Protein AF-A0A5J4V924-F1 (afdb_monomer)

pLDDT: mean 79.13, std 13.2, range [39.69, 95.94]

Solvent-accessible surface area (backbone atoms only — not comparable to full-atom values): 14585 Å² total; per-residue (Å²): 134,63,67,56,61,48,56,60,51,31,75,70,52,92,44,67,70,58,19,28,53,40,31,52,54,47,38,54,49,50,66,77,40,53,91,73,61,58,55,86,39,74,67,23,44,51,39,47,31,52,49,34,65,68,39,78,78,71,94,43,72,36,32,42,42,47,42,46,43,50,28,52,53,45,47,50,19,44,73,73,26,58,100,85,53,50,37,68,47,51,67,52,32,61,76,34,40,32,55,61,46,51,56,50,49,50,56,47,53,61,60,51,45,83,73,51,87,86,73,91,60,92,43,59,59,62,45,48,50,55,36,42,59,61,54,63,71,42,82,49,64,72,56,37,46,47,38,53,65,78,48,46,40,56,54,57,38,28,66,50,42,55,63,92,84,59,75,75,73,77,50,51,68,53,26,54,50,36,52,52,49,50,50,52,49,49,50,55,44,71,65,36,73,90,34,67,81,40,72,63,49,54,53,52,52,50,45,36,59,74,59,45,33,61,59,33,50,50,54,50,51,52,52,51,51,51,52,51,49,55,60,53,75,70,38,70,70,63,57,80,71,36,76,71,59,59,52,52,54,57,60,56,61,73,66,66,75,81,133

Foldseek 3Di:
DQLLVLLVVLPVDPDLVVSLVSLVVSLVVCVVCVPVDDLVDPSVLSNLLSLLVPQQDDQGSSNLSSLLSLLSQLVSQVVPDDPPAARVCPVSCVVSVSLVSLLVVLLVVVVVVVVDDDDLDCGSNLSSLSNVLSVCQRPDVVSVCCCVPVNVVLLVLLVQLPPPDDDPPSRVPSNVSSLVSVVVLCCRQPVDPVNVPPPSSVSNVVSCVVSVSVVSNVVVVVVVVVVCVVVQVVDPVVVVPDVVVVVVVVVVVVPPDDD

Organism: NCBI:tx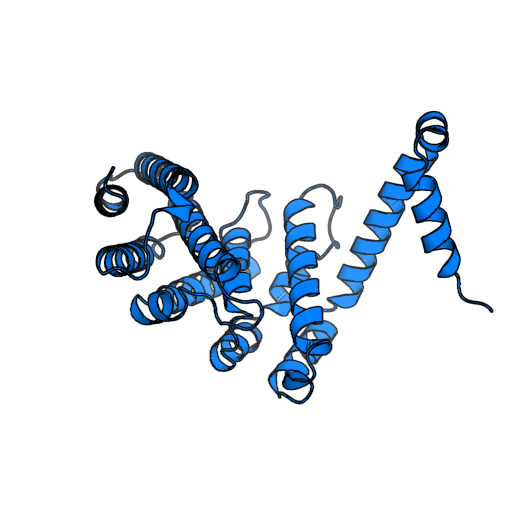id222440

Sequence (259 aa):
MNILSLLQSISSPHSENEQLRRAKQLHNQILLDSDKINFESSNGYQFCSGLAIQIGGGTTQTQIELLNIVGIIAKQGADTSNKDAKNKFHETFIRTRMRQRIGVIIRREMKEEENQAKDGTDSIRSVSFQCLNHFAFDNDEQIQLKLFQDGRYIQSLTNQIATCGGSCEQNRRNINSAMKYFDNIFYTLFKKLQFANSPIVKEIKEQIIEEGALDEIEANLFNIETVYNNWYYSDPELYNSNPELAKLDMMNGYHQRPD

Mean predicted aligned error: 10.45 Å

Nearest PDB structures (foldseek):
  3woz-assembly4_D  TM=2.891E-01  e=2.251E-01  Mus musculus
  7zjs-assembly2_C  TM=4.503E-01  e=4.377E+00  Homo sapiens
  8k4d-assembly1_A  TM=4.657E-01  e=7.178E+00  Homo sapiens
  7w1m-assembly1_D  TM=3.701E-01  e=3.657E+00  Homo sapiens
  7zjs-assembly1_A  TM=3.082E-01  e=4.185E+00  Homo sapiens

Secondary structure (DSSP, 8-state):
--HHHHHHHHTS-SSHHHHHHHHHHHHHHHHHTTTT--TTSHHHHHHHHHHHHHHTT-S-HHHHHHHHHHHHHHHHHHHTS-TTS--TTHHHHHHTTHHHHHHHHHHHHHHHHTT-----S--HHHHHHHHHHHHHTSS-HHHHHIIIIIT-HHHHHHHHH--TTS-GGGGHHHHHHHHHHHHHHHIIIIISGGGTT-HHHHHHHHHHHHTTHHHHHHHHHHHHHHHHHHHHHH-HHHHTT-HHHHHHHHHHHTTS---

Structure (mmCIF, N/CA/C/O backbone):
data_AF-A0A5J4V924-F1
#
_entry.id   AF-A0A5J4V924-F1
#
loop_
_atom_site.group_PDB
_atom_site.id
_atom_site.type_symbol
_atom_site.label_atom_id
_atom_site.label_alt_id
_atom_site.label_comp_id
_atom_site.label_asym_id
_atom_site.label_entity_id
_atom_site.label_seq_id
_atom_site.pdbx_PDB_ins_code
_atom_site.Cartn_x
_atom_site.Cartn_y
_atom_site.Cartn_z
_atom_site.occupancy
_atom_site.B_iso_or_equiv
_atom_site.auth_seq_id
_atom_site.auth_comp_id
_atom_site.auth_asym_id
_atom_site.auth_atom_id
_atom_site.pdbx_PDB_model_num
ATOM 1 N N . MET A 1 1 ? 1.304 -11.783 -24.500 1.00 65.50 1 MET A N 1
ATOM 2 C CA . MET A 1 1 ? 2.665 -11.288 -24.188 1.00 65.50 1 MET A CA 1
ATOM 3 C C . MET A 1 1 ? 3.105 -11.918 -22.868 1.00 65.50 1 MET A C 1
ATOM 5 O O . MET A 1 1 ? 2.252 -12.094 -22.011 1.00 65.50 1 MET A O 1
ATOM 9 N N . ASN A 1 2 ? 4.366 -12.335 -22.704 1.00 90.31 2 ASN A N 1
ATOM 10 C CA . ASN A 1 2 ? 4.815 -13.005 -21.474 1.00 90.31 2 ASN A CA 1
ATOM 11 C C . ASN A 1 2 ? 5.263 -11.965 -20.424 1.00 90.31 2 ASN A C 1
ATOM 13 O O . ASN A 1 2 ? 6.320 -11.353 -20.577 1.00 90.31 2 ASN A O 1
ATOM 17 N N . ILE A 1 3 ? 4.480 -11.783 -19.355 1.00 93.75 3 ILE A N 1
ATOM 18 C CA . ILE A 1 3 ? 4.741 -10.788 -18.295 1.00 93.75 3 ILE A CA 1
ATOM 19 C C . ILE A 1 3 ? 6.095 -10.985 -17.599 1.00 93.75 3 ILE A C 1
ATOM 21 O O . ILE A 1 3 ? 6.729 -10.010 -17.205 1.00 93.75 3 ILE A O 1
ATOM 25 N N . LEU A 1 4 ? 6.584 -12.228 -17.508 1.00 93.69 4 LEU A N 1
ATOM 26 C CA . LEU A 1 4 ? 7.876 -12.534 -16.899 1.00 93.69 4 LEU A CA 1
ATOM 27 C C . LEU A 1 4 ? 9.027 -12.022 -17.767 1.00 93.69 4 LEU A C 1
ATOM 29 O O . LEU A 1 4 ? 9.961 -11.418 -17.249 1.00 93.69 4 LEU A O 1
ATOM 33 N N . SER A 1 5 ? 8.932 -12.200 -19.089 1.00 94.38 5 SER A N 1
ATOM 34 C CA . SER A 1 5 ? 9.931 -11.651 -20.017 1.00 94.38 5 SER A CA 1
ATOM 35 C C . SER A 1 5 ? 9.962 -10.123 -19.988 1.00 94.38 5 SER A C 1
ATOM 37 O O . SER A 1 5 ? 11.037 -9.530 -20.032 1.00 94.38 5 SER A O 1
AT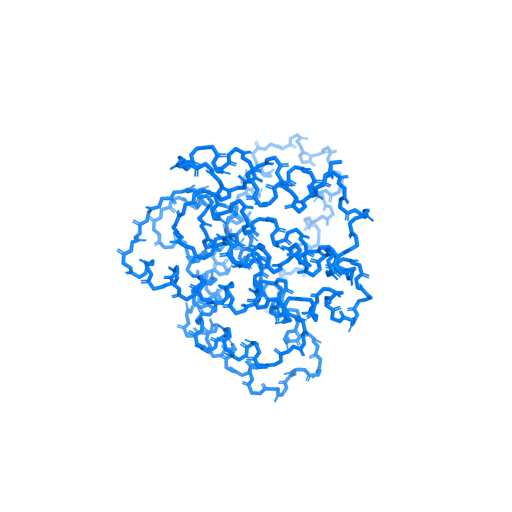OM 39 N N . LEU A 1 6 ? 8.798 -9.481 -19.846 1.00 94.38 6 LEU A N 1
ATOM 40 C CA . LEU A 1 6 ? 8.708 -8.027 -19.767 1.00 94.38 6 LEU A CA 1
ATOM 41 C C . LEU A 1 6 ? 9.330 -7.509 -18.467 1.00 94.38 6 LEU A C 1
ATOM 43 O O . LEU A 1 6 ? 10.145 -6.593 -18.519 1.00 94.38 6 LEU A O 1
ATOM 47 N N . LEU A 1 7 ? 9.040 -8.153 -17.333 1.00 94.75 7 LEU A N 1
ATOM 48 C CA . LEU A 1 7 ? 9.685 -7.867 -16.053 1.00 94.75 7 LEU A CA 1
ATOM 49 C C . LEU A 1 7 ? 11.207 -8.031 -16.142 1.00 94.75 7 LEU A C 1
ATOM 51 O O . LEU A 1 7 ? 11.942 -7.109 -15.816 1.00 94.75 7 LEU A O 1
ATOM 55 N N . GLN A 1 8 ? 11.708 -9.163 -16.641 1.00 94.06 8 GLN A N 1
ATOM 56 C CA . GLN A 1 8 ? 13.152 -9.390 -16.811 1.00 94.06 8 GLN A CA 1
ATOM 57 C C . GLN A 1 8 ? 13.809 -8.326 -17.698 1.00 94.06 8 GLN A C 1
ATOM 59 O O . GLN A 1 8 ? 14.947 -7.925 -17.459 1.00 94.06 8 GLN A O 1
ATOM 64 N N . SER A 1 9 ? 13.073 -7.823 -18.690 1.00 94.31 9 SER A N 1
ATOM 65 C CA . SER A 1 9 ? 13.551 -6.766 -19.569 1.00 94.31 9 SER A CA 1
ATOM 66 C C . SER A 1 9 ? 13.693 -5.409 -18.874 1.00 94.31 9 SER A C 1
ATOM 68 O O . SER A 1 9 ? 14.359 -4.550 -19.429 1.00 94.31 9 SER A O 1
ATOM 70 N N . ILE A 1 10 ? 13.121 -5.168 -17.691 1.00 93.06 10 ILE A N 1
ATOM 71 C CA . ILE A 1 10 ? 13.263 -3.876 -16.995 1.00 93.06 10 ILE A CA 1
ATOM 72 C C . ILE A 1 10 ? 14.694 -3.680 -16.489 1.00 93.06 10 ILE A C 1
ATOM 74 O O . ILE A 1 10 ? 15.183 -2.561 -16.496 1.00 93.06 10 ILE A O 1
ATOM 78 N N . SER A 1 11 ? 15.406 -4.747 -16.122 1.00 87.12 11 SER A N 1
ATOM 79 C CA . SER A 1 11 ? 16.787 -4.645 -15.622 1.00 87.12 11 SER A CA 1
ATOM 80 C C . SER A 1 11 ? 17.856 -4.627 -16.723 1.00 87.12 11 SER A C 1
ATOM 82 O O . SER A 1 11 ? 19.029 -4.436 -16.423 1.00 87.12 11 SER 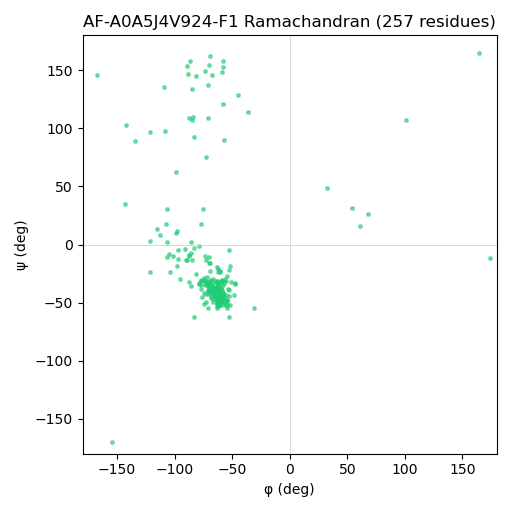A O 1
ATOM 84 N N . SER A 1 12 ? 17.487 -4.852 -17.990 1.00 84.38 12 SER A N 1
ATOM 85 C CA . SER A 1 12 ? 18.448 -4.896 -19.104 1.00 84.38 12 SER A CA 1
ATOM 86 C C . SER A 1 12 ? 18.929 -3.523 -19.626 1.00 84.38 12 SER A C 1
ATOM 88 O O . SER A 1 12 ? 20.060 -3.439 -20.106 1.00 84.38 12 SER A O 1
ATOM 90 N N . PRO A 1 13 ? 18.113 -2.448 -19.639 1.00 80.69 13 PRO A N 1
ATOM 91 C CA . PRO A 1 13 ? 18.533 -1.126 -20.078 1.00 80.69 13 PRO A CA 1
ATOM 92 C C . PRO A 1 13 ? 19.430 -0.455 -19.052 1.00 80.69 13 PRO A C 1
ATOM 94 O O . PRO A 1 13 ? 19.254 -0.617 -17.848 1.00 80.69 13 PRO A O 1
ATOM 97 N N . HIS A 1 14 ? 20.336 0.381 -19.550 1.00 76.56 14 HIS A N 1
ATOM 98 C CA . HIS A 1 14 ? 21.268 1.127 -18.709 1.00 76.56 14 HIS A CA 1
ATOM 99 C C . HIS A 1 14 ? 20.705 2.487 -18.262 1.00 76.56 14 HIS A C 1
ATOM 101 O O . HIS A 1 14 ? 21.272 3.106 -17.369 1.00 76.56 14 HIS A O 1
ATOM 107 N N . SER A 1 15 ? 19.608 2.967 -18.866 1.00 91.56 15 SER A N 1
ATOM 108 C CA . SER A 1 15 ? 19.010 4.267 -18.543 1.00 91.56 15 SER A CA 1
ATOM 109 C C . SER A 1 15 ? 17.675 4.133 -17.813 1.00 91.56 15 SER A C 1
ATOM 111 O O . SER A 1 15 ? 16.795 3.386 -18.242 1.00 91.56 15 SER A O 1
ATOM 113 N N . GLU A 1 16 ? 17.496 4.934 -16.761 1.00 91.94 16 GLU A N 1
ATOM 114 C CA . GLU A 1 16 ? 16.262 5.014 -15.965 1.00 91.94 16 GLU A CA 1
ATOM 115 C C . GLU A 1 16 ? 15.018 5.259 -16.835 1.00 91.94 16 GLU A C 1
ATOM 117 O O . GLU A 1 16 ? 13.988 4.634 -16.627 1.00 91.94 16 GLU A O 1
ATOM 122 N N . ASN A 1 17 ? 15.112 6.102 -17.869 1.00 91.94 17 ASN A N 1
ATOM 123 C CA . ASN A 1 17 ? 13.979 6.387 -18.759 1.00 91.94 17 ASN A CA 1
ATOM 124 C C . ASN A 1 17 ? 13.477 5.144 -19.506 1.00 91.94 17 ASN A C 1
ATOM 126 O O . ASN A 1 17 ? 12.271 4.968 -19.682 1.00 91.94 17 ASN A O 1
ATOM 130 N N . GLU A 1 18 ? 14.386 4.277 -19.956 1.00 93.19 18 GLU A N 1
ATOM 131 C CA . GLU A 1 18 ? 14.013 3.050 -20.659 1.00 93.19 18 GLU A CA 1
ATOM 132 C C . GLU A 1 18 ? 13.511 1.981 -19.677 1.00 93.19 18 GLU A C 1
ATOM 134 O O . GLU A 1 18 ? 12.564 1.260 -19.998 1.00 93.19 18 GLU A O 1
ATOM 139 N N . GLN A 1 19 ? 14.077 1.918 -18.465 1.00 93.00 19 GLN A N 1
ATOM 140 C CA . GLN A 1 19 ? 13.555 1.074 -17.382 1.00 93.00 19 GLN A CA 1
ATOM 141 C C . GLN A 1 19 ? 12.124 1.490 -17.007 1.00 93.00 19 GLN A C 1
ATOM 143 O O . GLN A 1 19 ? 11.220 0.653 -17.013 1.00 93.00 19 GLN A O 1
ATOM 148 N N . LEU A 1 20 ? 11.887 2.792 -16.820 1.00 93.50 20 LEU A N 1
ATOM 149 C CA . LEU A 1 20 ? 10.578 3.369 -16.521 1.00 93.50 20 LEU A CA 1
ATOM 150 C C . LEU A 1 20 ? 9.573 3.097 -17.639 1.00 93.50 20 LEU A C 1
ATOM 152 O O . LEU A 1 20 ? 8.434 2.713 -17.376 1.00 93.50 20 LEU A O 1
ATOM 156 N N . ARG A 1 21 ? 9.980 3.262 -18.904 1.00 94.75 21 ARG A N 1
ATOM 157 C CA . ARG A 1 21 ? 9.122 2.959 -20.058 1.00 94.75 21 ARG A CA 1
ATOM 158 C C . ARG A 1 21 ? 8.666 1.499 -20.035 1.00 94.75 21 ARG A C 1
ATOM 160 O O . ARG A 1 21 ? 7.488 1.231 -20.261 1.00 94.75 21 ARG A O 1
ATOM 167 N N . ARG A 1 22 ? 9.571 0.560 -19.739 1.00 94.81 22 ARG A N 1
ATOM 168 C CA . ARG A 1 22 ? 9.254 -0.875 -19.640 1.00 94.81 22 ARG A CA 1
ATOM 169 C C . ARG A 1 22 ? 8.403 -1.201 -18.414 1.00 94.81 22 ARG A C 1
ATOM 171 O O . ARG A 1 22 ? 7.481 -2.003 -18.531 1.00 94.81 22 ARG A O 1
ATOM 178 N N . ALA A 1 23 ? 8.644 -0.544 -17.280 1.00 94.94 23 ALA A N 1
ATOM 179 C CA . ALA A 1 23 ? 7.808 -0.672 -16.089 1.00 94.94 23 ALA A CA 1
ATOM 180 C C . ALA A 1 23 ? 6.368 -0.208 -16.359 1.00 94.94 23 ALA A C 1
ATOM 182 O O . ALA A 1 23 ? 5.434 -0.941 -16.052 1.00 94.94 23 ALA A O 1
ATOM 183 N N . LYS A 1 24 ? 6.179 0.922 -17.054 1.00 94.88 24 LYS A N 1
ATOM 184 C CA . LYS A 1 24 ? 4.854 1.403 -17.489 1.00 94.88 24 LYS A CA 1
ATOM 185 C C . LYS A 1 24 ? 4.164 0.441 -18.452 1.00 94.88 24 LYS A C 1
ATOM 187 O O . LYS A 1 24 ? 2.962 0.206 -18.358 1.00 94.88 24 LYS A O 1
ATOM 192 N N . GLN A 1 25 ? 4.919 -0.147 -19.383 1.00 95.69 25 GLN A N 1
ATOM 193 C CA . GLN A 1 25 ? 4.387 -1.196 -20.259 1.00 95.69 25 GLN A CA 1
ATOM 194 C C . GLN A 1 25 ? 3.919 -2.411 -19.454 1.00 95.69 25 GLN A C 1
ATOM 196 O O . GLN A 1 25 ? 2.844 -2.942 -19.727 1.00 95.69 25 GLN A O 1
ATOM 201 N N . LEU A 1 26 ? 4.697 -2.824 -18.450 1.00 95.94 26 LEU A N 1
ATOM 202 C CA . LEU A 1 26 ? 4.324 -3.922 -17.568 1.00 95.94 26 LEU A CA 1
ATOM 203 C C . LEU A 1 26 ? 3.073 -3.585 -16.757 1.00 95.94 26 LEU A C 1
ATOM 205 O O . LEU A 1 26 ? 2.146 -4.386 -16.737 1.00 95.94 26 LEU A O 1
ATOM 209 N N . HIS A 1 27 ? 3.013 -2.396 -16.162 1.00 94.88 27 HIS A N 1
ATOM 210 C CA . HIS A 1 27 ? 1.861 -1.914 -15.408 1.00 94.88 27 HIS A CA 1
ATOM 211 C C . HIS A 1 27 ? 0.583 -1.960 -16.250 1.00 94.88 27 HIS A C 1
ATOM 213 O O . HIS A 1 27 ? -0.387 -2.610 -15.858 1.00 94.88 27 HIS A O 1
ATOM 219 N N . ASN A 1 28 ? 0.603 -1.380 -17.451 1.00 94.25 28 ASN A N 1
ATOM 220 C CA . ASN A 1 28 ? -0.549 -1.413 -18.351 1.00 94.25 28 ASN A CA 1
ATOM 221 C C . ASN A 1 28 ? -0.967 -2.847 -18.711 1.00 94.25 28 ASN A C 1
ATOM 223 O O . ASN A 1 28 ? -2.159 -3.142 -18.762 1.00 94.25 28 ASN A O 1
ATOM 227 N N . GLN A 1 29 ? -0.011 -3.757 -18.922 1.00 94.69 29 GLN A N 1
ATOM 228 C CA . GLN A 1 29 ? -0.330 -5.156 -19.209 1.00 94.69 29 GLN A CA 1
ATOM 229 C C . GLN A 1 29 ? -1.008 -5.848 -18.018 1.00 94.69 29 GLN A C 1
ATOM 231 O O . GLN A 1 29 ? -1.983 -6.570 -18.215 1.00 94.69 29 GLN A O 1
ATOM 236 N N . ILE A 1 30 ? -0.514 -5.625 -16.795 1.00 93.81 30 ILE A N 1
ATOM 237 C CA . ILE A 1 30 ? -1.113 -6.178 -15.570 1.00 93.81 30 ILE A CA 1
ATOM 238 C C . ILE A 1 30 ? -2.527 -5.627 -15.357 1.00 93.81 30 ILE A C 1
ATOM 240 O O . ILE A 1 30 ? -3.413 -6.386 -14.979 1.00 93.81 30 ILE A O 1
ATOM 244 N N . LEU A 1 31 ? -2.765 -4.341 -15.638 1.00 91.38 31 LEU A N 1
ATOM 245 C CA . LEU A 1 31 ? -4.106 -3.754 -15.563 1.00 91.38 31 LEU A CA 1
ATOM 246 C C . LEU A 1 31 ? -5.073 -4.393 -16.568 1.00 91.38 31 LEU A C 1
ATOM 248 O O . LEU A 1 31 ? -6.199 -4.721 -16.205 1.00 91.38 31 LEU A O 1
ATOM 252 N N . LEU A 1 32 ? -4.640 -4.592 -17.816 1.00 92.25 32 LEU A N 1
ATOM 253 C CA . LEU A 1 32 ? -5.487 -5.145 -18.879 1.00 92.25 32 LEU A CA 1
ATOM 254 C C . LEU A 1 32 ? -5.794 -6.638 -18.699 1.00 92.25 32 LEU A C 1
ATOM 256 O O . LEU A 1 32 ? -6.885 -7.087 -19.046 1.00 92.25 32 LEU A O 1
ATOM 260 N N . ASP A 1 33 ? -4.841 -7.410 -18.174 1.00 91.06 33 ASP A N 1
ATOM 261 C CA . ASP A 1 33 ? -4.973 -8.861 -17.984 1.00 91.06 33 ASP A CA 1
ATOM 262 C C . ASP A 1 33 ? -5.140 -9.271 -16.515 1.00 91.06 33 ASP A C 1
ATOM 264 O O . ASP A 1 33 ? -4.977 -10.442 -16.176 1.00 91.06 33 ASP A O 1
ATOM 268 N N . SER A 1 34 ? -5.510 -8.310 -15.672 1.00 83.62 34 SER A N 1
ATOM 269 C CA . SER A 1 34 ? -5.819 -8.426 -14.246 1.00 83.62 34 SER A CA 1
ATOM 270 C C . SER A 1 34 ? -6.422 -9.778 -13.848 1.00 83.62 34 SER A C 1
ATOM 272 O O . SER A 1 34 ? -5.865 -10.506 -13.029 1.00 83.62 34 SER A O 1
ATOM 274 N N . ASP A 1 35 ? -7.508 -10.161 -14.515 1.00 82.88 35 ASP A N 1
ATOM 275 C CA . ASP A 1 35 ? -8.322 -11.315 -14.121 1.00 82.88 35 ASP A CA 1
ATOM 276 C C . ASP A 1 35 ? -7.816 -12.636 -14.722 1.00 82.88 35 ASP A C 1
ATOM 278 O O . ASP A 1 35 ? -8.276 -13.721 -14.368 1.00 82.88 35 ASP A O 1
ATOM 282 N N . LYS A 1 36 ? -6.865 -12.559 -15.660 1.00 85.50 36 LYS A N 1
ATOM 283 C CA . LYS A 1 36 ? -6.305 -13.713 -16.377 1.00 85.50 36 LYS A CA 1
ATOM 284 C C . LYS A 1 36 ? -4.989 -14.190 -15.776 1.00 85.50 36 LYS A C 1
ATOM 286 O O . LYS A 1 36 ? -4.551 -15.305 -16.070 1.00 85.50 36 LYS A O 1
ATOM 291 N N . ILE A 1 37 ? -4.319 -13.355 -14.982 1.00 84.44 37 ILE A N 1
ATOM 292 C CA . ILE A 1 37 ? -3.010 -13.690 -14.429 1.00 84.44 37 ILE A CA 1
ATOM 293 C C . ILE A 1 37 ? -3.195 -14.515 -13.160 1.00 84.44 37 ILE A C 1
ATOM 295 O O . ILE A 1 37 ? -3.594 -14.027 -12.108 1.00 84.44 37 ILE A O 1
ATOM 299 N N . ASN A 1 38 ? -2.844 -15.796 -13.250 1.00 86.00 38 ASN A N 1
ATOM 300 C CA . ASN A 1 38 ? -2.816 -16.666 -12.086 1.00 86.00 38 ASN A CA 1
ATOM 301 C C . ASN A 1 38 ? -1.495 -16.496 -11.313 1.00 86.00 38 ASN A C 1
ATOM 303 O O . ASN A 1 38 ? -0.505 -17.184 -11.595 1.00 86.00 38 ASN A O 1
ATOM 307 N N . PHE A 1 39 ? -1.491 -15.609 -10.316 1.00 85.81 39 PHE A N 1
ATOM 308 C CA . PHE A 1 39 ? -0.333 -15.384 -9.442 1.00 85.81 39 PHE A CA 1
ATOM 309 C C . PHE A 1 39 ? -0.025 -16.549 -8.479 1.00 85.81 39 PHE A C 1
ATOM 311 O O . PHE A 1 39 ? 1.053 -16.577 -7.889 1.00 85.81 39 PHE A O 1
ATOM 318 N N . GLU A 1 40 ? -0.914 -17.538 -8.349 1.00 83.31 40 GLU A N 1
ATOM 319 C CA . GLU A 1 40 ? -0.682 -18.762 -7.562 1.00 83.31 40 GLU A CA 1
ATOM 320 C C . GLU A 1 40 ? 0.057 -19.841 -8.370 1.00 83.31 40 GLU A C 1
ATOM 322 O O . GLU A 1 40 ? 0.563 -20.820 -7.820 1.00 83.31 40 GLU A O 1
ATOM 327 N N . SER A 1 41 ? 0.142 -19.672 -9.692 1.00 88.44 41 SER A N 1
ATOM 328 C CA . SER A 1 41 ? 0.912 -20.565 -10.556 1.00 88.44 41 SER A CA 1
ATOM 329 C C . SER A 1 41 ? 2.420 -20.422 -10.321 1.00 88.44 41 SER A C 1
ATOM 331 O O . SER A 1 41 ? 2.902 -19.407 -9.817 1.00 88.44 41 SER A O 1
ATOM 333 N N . SER A 1 42 ? 3.205 -21.409 -10.768 1.00 87.50 42 SER A N 1
ATOM 334 C CA . SER A 1 42 ? 4.675 -21.321 -10.747 1.00 87.50 42 SER A CA 1
ATOM 335 C C . SER A 1 42 ? 5.195 -20.050 -11.442 1.00 87.50 42 SER A C 1
ATOM 337 O O . SER A 1 42 ? 6.099 -19.392 -10.925 1.00 87.50 42 SER A O 1
ATOM 339 N N . ASN A 1 43 ? 4.560 -19.641 -12.547 1.00 88.62 43 ASN A N 1
ATOM 340 C CA . ASN A 1 43 ? 4.888 -18.397 -13.248 1.00 88.62 43 ASN A CA 1
ATOM 341 C C . ASN A 1 43 ? 4.568 -17.157 -12.400 1.00 88.62 43 ASN A C 1
ATOM 343 O O . ASN A 1 43 ? 5.335 -16.197 -12.408 1.00 88.62 43 ASN A O 1
ATOM 347 N N . GLY A 1 44 ? 3.469 -17.189 -11.643 1.00 90.44 44 GLY A N 1
ATOM 348 C CA . GLY A 1 44 ? 3.096 -16.148 -10.687 1.00 90.44 44 GLY A CA 1
ATOM 349 C C . GLY A 1 44 ? 4.133 -15.967 -9.581 1.00 90.44 44 GLY A C 1
ATOM 350 O O . GLY A 1 44 ? 4.603 -14.856 -9.340 1.00 90.44 44 GLY A O 1
ATOM 351 N N . TYR A 1 45 ? 4.582 -17.072 -8.982 1.00 92.94 45 TYR A N 1
ATOM 352 C CA . TYR A 1 45 ? 5.665 -17.061 -7.996 1.00 92.94 45 TYR A CA 1
ATOM 353 C C . TYR A 1 45 ? 6.968 -16.486 -8.560 1.00 92.94 45 TYR A C 1
ATOM 355 O O . TYR A 1 45 ? 7.596 -15.640 -7.919 1.00 92.94 45 TYR A O 1
ATOM 363 N N . GLN A 1 46 ? 7.377 -16.919 -9.756 1.00 94.44 46 GLN A N 1
ATOM 364 C CA . GLN A 1 46 ? 8.576 -16.397 -10.419 1.00 94.44 46 GLN A CA 1
ATOM 365 C C . GLN A 1 46 ? 8.456 -14.900 -10.705 1.00 94.44 46 GLN A C 1
ATOM 367 O O . GLN A 1 46 ? 9.408 -14.154 -10.477 1.00 94.44 46 GLN A O 1
ATOM 372 N N . PHE A 1 47 ? 7.280 -14.455 -11.148 1.00 95.19 47 PHE A N 1
ATOM 373 C CA . PHE A 1 47 ? 6.997 -13.049 -11.393 1.00 95.19 47 PHE A CA 1
ATOM 374 C C . PHE A 1 47 ? 7.117 -12.220 -10.109 1.00 95.19 47 PHE A C 1
ATOM 376 O O . PHE A 1 47 ? 7.898 -11.273 -10.067 1.00 95.19 47 PHE A O 1
ATOM 383 N N . CYS A 1 48 ? 6.426 -12.606 -9.032 1.00 94.50 48 CYS A N 1
ATOM 384 C CA . CYS A 1 48 ? 6.498 -11.900 -7.751 1.00 94.50 48 CYS A CA 1
ATOM 385 C C . CYS A 1 48 ? 7.920 -11.906 -7.167 1.00 94.50 48 CYS A C 1
ATOM 387 O O . CYS A 1 48 ? 8.374 -10.889 -6.646 1.00 94.50 48 CYS A O 1
ATOM 389 N N . SER A 1 49 ? 8.659 -13.011 -7.300 1.00 94.69 49 SER A N 1
ATOM 390 C CA . SER A 1 49 ? 10.059 -13.070 -6.871 1.00 94.69 49 SER A CA 1
ATOM 391 C C . SER A 1 49 ? 10.950 -12.125 -7.678 1.00 94.69 49 SER A C 1
ATOM 393 O O . SER A 1 49 ? 11.754 -11.406 -7.086 1.00 94.69 49 SER A O 1
ATOM 395 N N . GLY A 1 50 ? 10.803 -12.094 -9.005 1.00 94.69 50 GLY A N 1
ATOM 396 C CA . GLY A 1 50 ? 11.536 -11.163 -9.862 1.00 94.69 50 GLY A CA 1
ATOM 397 C C . GLY A 1 50 ? 11.207 -9.709 -9.530 1.00 94.69 50 GLY A C 1
ATOM 398 O O . GLY A 1 50 ? 12.106 -8.877 -9.431 1.00 94.69 50 GLY A O 1
ATOM 399 N N . LEU A 1 51 ? 9.932 -9.421 -9.269 1.00 94.56 51 LEU A N 1
ATOM 400 C CA . LEU A 1 51 ? 9.455 -8.088 -8.931 1.00 94.56 51 LEU A CA 1
ATOM 401 C C . LEU A 1 51 ? 10.055 -7.620 -7.597 1.00 94.56 51 LEU A C 1
ATOM 403 O O . LEU A 1 51 ? 10.596 -6.521 -7.518 1.00 94.56 51 LEU A O 1
ATOM 407 N N . ALA A 1 52 ? 10.084 -8.484 -6.576 1.00 93.38 52 ALA A N 1
ATOM 408 C CA . ALA A 1 52 ? 10.698 -8.170 -5.284 1.00 93.38 52 ALA A CA 1
ATOM 409 C C . ALA A 1 52 ? 12.203 -7.858 -5.408 1.00 93.38 52 ALA A C 1
ATOM 411 O O . ALA A 1 52 ? 12.725 -6.965 -4.732 1.00 93.38 52 ALA A O 1
ATOM 412 N N . ILE A 1 53 ? 12.914 -8.569 -6.287 1.00 91.81 53 ILE A N 1
ATOM 413 C CA . ILE A 1 53 ? 14.331 -8.304 -6.557 1.00 91.81 53 ILE A CA 1
ATOM 414 C C . ILE A 1 53 ? 14.491 -6.905 -7.161 1.00 91.81 53 ILE A C 1
ATOM 416 O O . ILE A 1 53 ? 15.258 -6.099 -6.624 1.00 91.81 53 ILE A O 1
ATOM 420 N N . GLN A 1 54 ? 13.725 -6.604 -8.212 1.00 91.12 54 GLN A N 1
ATOM 421 C CA . GLN A 1 54 ? 13.872 -5.379 -8.999 1.00 91.12 54 GLN A CA 1
ATOM 422 C C . GLN A 1 54 ? 13.483 -4.101 -8.257 1.00 91.12 54 GLN A C 1
ATOM 424 O O . GLN A 1 54 ? 14.079 -3.059 -8.507 1.00 91.12 54 GLN A O 1
ATOM 429 N N . ILE A 1 55 ? 12.534 -4.162 -7.320 1.00 90.12 55 ILE A N 1
ATOM 430 C CA . ILE A 1 55 ? 12.037 -2.950 -6.659 1.00 90.12 55 ILE A CA 1
ATOM 431 C C . ILE A 1 55 ? 13.113 -2.251 -5.810 1.00 90.12 55 ILE A C 1
ATOM 433 O O . ILE A 1 55 ? 13.185 -1.027 -5.788 1.00 90.12 55 ILE A O 1
ATOM 437 N N . GLY A 1 56 ? 13.929 -2.958 -5.029 1.00 69.81 56 GLY A N 1
ATOM 438 C CA . GLY A 1 56 ? 14.630 -2.282 -3.919 1.00 69.81 56 GLY A CA 1
ATOM 439 C C . GLY A 1 56 ? 16.075 -1.867 -4.186 1.00 69.81 56 GLY A C 1
ATOM 440 O O . GLY A 1 56 ? 16.975 -2.331 -3.483 1.00 69.81 56 GLY A O 1
ATOM 441 N N . GLY A 1 57 ? 16.280 -0.979 -5.158 1.00 63.59 57 GLY A N 1
ATOM 442 C CA . GLY A 1 57 ? 17.597 -0.401 -5.454 1.00 63.59 57 GLY A CA 1
ATOM 443 C C . GLY A 1 57 ? 17.721 1.125 -5.368 1.00 63.59 57 GLY A C 1
ATOM 444 O O . GLY A 1 57 ? 18.828 1.600 -5.155 1.00 63.59 57 GLY A O 1
ATOM 445 N N . GLY A 1 58 ? 16.647 1.911 -5.500 1.00 60.16 58 GLY A N 1
ATOM 446 C CA . GLY A 1 58 ? 16.774 3.376 -5.628 1.00 60.16 58 GLY A CA 1
ATOM 447 C C . GLY A 1 58 ? 15.541 4.135 -5.160 1.00 60.16 58 GLY A C 1
ATOM 448 O O . GLY A 1 58 ? 14.686 3.510 -4.550 1.00 60.16 58 GLY A O 1
ATOM 449 N N . THR A 1 59 ? 15.484 5.442 -5.421 1.00 62.66 59 THR A N 1
ATOM 450 C CA . THR A 1 59 ? 14.325 6.346 -5.245 1.00 62.66 59 THR A CA 1
ATOM 451 C C . THR A 1 59 ? 13.710 6.714 -6.603 1.00 62.66 59 THR A C 1
ATOM 453 O O . THR A 1 59 ? 13.228 7.821 -6.841 1.00 62.66 59 THR A O 1
ATOM 456 N N . THR A 1 60 ? 13.806 5.793 -7.560 1.00 81.62 60 THR A N 1
ATOM 457 C CA . THR A 1 60 ? 13.571 6.109 -8.964 1.00 81.62 60 THR A CA 1
ATOM 458 C C . THR A 1 60 ? 12.097 6.002 -9.343 1.00 81.62 60 THR A C 1
ATOM 460 O O . THR A 1 60 ? 11.315 5.288 -8.713 1.00 81.62 60 THR A O 1
ATOM 463 N N . GLN A 1 61 ? 11.707 6.686 -10.418 1.00 87.25 61 GLN A N 1
ATOM 464 C CA . GLN A 1 61 ? 10.358 6.579 -10.980 1.00 87.25 61 GLN A CA 1
ATOM 465 C C . GLN A 1 61 ? 10.033 5.134 -11.387 1.00 87.25 61 GLN A C 1
ATOM 467 O O . GLN A 1 61 ? 8.892 4.692 -11.266 1.00 87.25 61 GLN A O 1
ATOM 472 N N . THR A 1 62 ? 11.037 4.360 -11.810 1.00 91.19 62 THR A N 1
ATOM 473 C CA . THR A 1 62 ? 10.887 2.922 -12.056 1.00 91.19 62 THR A CA 1
ATOM 474 C C . THR A 1 62 ? 10.474 2.183 -10.787 1.00 91.19 62 THR A C 1
ATOM 476 O O . THR A 1 62 ? 9.572 1.352 -10.844 1.00 91.19 62 THR A O 1
ATOM 479 N N . GLN A 1 63 ? 11.075 2.490 -9.632 1.00 89.25 63 GLN A N 1
ATOM 480 C CA . GLN A 1 63 ? 10.672 1.867 -8.370 1.00 89.25 63 GLN A CA 1
ATOM 481 C C . GLN A 1 63 ? 9.208 2.174 -8.030 1.00 89.25 63 GLN A C 1
ATOM 483 O O . GLN A 1 63 ? 8.483 1.250 -7.662 1.00 89.25 63 GLN A O 1
ATOM 488 N N . ILE A 1 64 ? 8.777 3.433 -8.172 1.00 87.56 64 ILE A N 1
ATOM 489 C CA . ILE A 1 64 ? 7.378 3.845 -7.953 1.00 87.56 64 ILE A CA 1
ATOM 490 C C . ILE A 1 64 ? 6.449 2.992 -8.813 1.00 87.56 64 ILE A C 1
ATOM 492 O O . ILE A 1 64 ? 5.487 2.409 -8.319 1.00 87.56 64 ILE A O 1
ATOM 496 N N . GLU A 1 65 ? 6.778 2.855 -10.093 1.00 92.19 65 GLU A N 1
ATOM 497 C CA . GLU A 1 65 ? 5.955 2.107 -11.032 1.00 92.19 65 GLU A CA 1
ATOM 498 C C . GLU A 1 65 ? 5.915 0.603 -10.725 1.00 92.19 65 GLU A C 1
ATOM 500 O O . GLU A 1 65 ? 4.866 -0.035 -10.812 1.00 92.19 65 GLU A O 1
ATOM 505 N N . LEU A 1 66 ? 7.037 0.023 -10.296 1.00 93.25 66 LEU A N 1
ATOM 506 C CA . LEU A 1 66 ? 7.072 -1.366 -9.845 1.00 93.25 66 LEU A CA 1
ATOM 507 C C . LEU A 1 66 ? 6.282 -1.575 -8.544 1.00 93.25 66 LEU A C 1
ATOM 509 O O . LEU A 1 66 ? 5.648 -2.617 -8.382 1.00 93.25 66 LEU A O 1
ATOM 513 N N . LEU A 1 67 ? 6.275 -0.599 -7.632 1.00 90.69 67 LEU A N 1
ATOM 514 C CA . LEU A 1 67 ? 5.435 -0.636 -6.434 1.00 90.69 67 LEU A CA 1
ATOM 515 C C . LEU A 1 67 ? 3.948 -0.511 -6.783 1.00 90.69 67 LEU A C 1
ATOM 517 O O . LEU A 1 67 ? 3.151 -1.254 -6.217 1.00 90.69 67 LEU A O 1
ATOM 521 N N . ASN A 1 68 ? 3.576 0.327 -7.758 1.00 88.44 68 ASN A N 1
ATOM 522 C CA . ASN A 1 68 ? 2.202 0.404 -8.272 1.00 88.44 68 ASN A CA 1
ATOM 523 C C . ASN A 1 68 ? 1.719 -0.971 -8.754 1.00 88.44 68 ASN A C 1
ATOM 525 O O . ASN A 1 68 ? 0.614 -1.401 -8.420 1.00 88.44 68 ASN A O 1
ATOM 529 N N . ILE A 1 69 ? 2.578 -1.703 -9.473 1.00 93.88 69 ILE A N 1
ATOM 530 C CA . ILE A 1 69 ? 2.286 -3.077 -9.900 1.00 93.88 69 ILE A CA 1
ATOM 531 C C . ILE A 1 69 ? 2.037 -3.985 -8.690 1.00 93.88 69 ILE A C 1
ATOM 533 O O . ILE A 1 69 ? 1.073 -4.749 -8.696 1.00 93.88 69 ILE A O 1
ATOM 537 N N . VAL A 1 70 ? 2.855 -3.902 -7.633 1.00 93.06 70 VAL A N 1
ATOM 538 C CA . VAL A 1 70 ? 2.607 -4.693 -6.416 1.00 93.06 70 VAL A CA 1
ATOM 539 C C . VAL A 1 70 ? 1.290 -4.306 -5.750 1.00 93.06 70 VAL A C 1
ATOM 541 O O . VAL A 1 70 ? 0.548 -5.195 -5.336 1.00 93.06 70 VAL A O 1
ATOM 544 N N . GLY A 1 71 ? 0.973 -3.012 -5.687 1.00 88.19 71 GLY A N 1
ATOM 545 C CA . GLY A 1 71 ? -0.289 -2.506 -5.154 1.00 88.19 71 GLY A CA 1
ATOM 546 C C . GLY A 1 71 ? -1.498 -3.079 -5.890 1.00 88.19 71 GLY A C 1
ATOM 547 O O . GLY A 1 71 ? -2.443 -3.528 -5.246 1.00 88.19 71 GLY A O 1
ATOM 548 N N . ILE A 1 72 ? -1.446 -3.162 -7.223 1.00 90.12 72 ILE A N 1
ATOM 549 C CA . ILE A 1 72 ? -2.506 -3.779 -8.035 1.00 90.12 72 ILE A CA 1
ATOM 550 C C . ILE A 1 72 ? -2.673 -5.258 -7.703 1.00 90.12 72 ILE A C 1
ATOM 552 O O . ILE A 1 72 ? -3.796 -5.707 -7.486 1.00 90.12 72 ILE A O 1
ATOM 556 N N . ILE A 1 73 ? -1.572 -6.006 -7.618 1.00 91.56 73 ILE A N 1
ATOM 557 C CA . ILE A 1 73 ? -1.617 -7.440 -7.303 1.00 91.56 73 ILE A CA 1
ATOM 558 C C . ILE A 1 73 ? -2.179 -7.644 -5.897 1.00 91.56 73 ILE A C 1
ATOM 560 O O . ILE A 1 73 ? -3.062 -8.472 -5.694 1.00 91.56 73 ILE A O 1
ATOM 564 N N . ALA A 1 74 ? -1.711 -6.858 -4.924 1.00 89.25 74 ALA A N 1
ATOM 565 C CA . ALA A 1 74 ? -2.221 -6.893 -3.562 1.00 89.25 74 ALA A CA 1
ATOM 566 C C . ALA A 1 74 ? -3.724 -6.586 -3.540 1.00 89.25 74 ALA A C 1
ATOM 568 O O . ALA A 1 74 ? -4.497 -7.344 -2.962 1.00 89.25 74 ALA A O 1
ATOM 569 N N . LYS A 1 75 ? -4.166 -5.536 -4.232 1.00 84.56 75 LYS A N 1
ATOM 570 C CA . LYS A 1 75 ? -5.582 -5.187 -4.334 1.00 84.56 75 LYS A CA 1
ATOM 571 C C . LYS A 1 75 ? -6.410 -6.317 -4.947 1.00 84.56 75 LYS A C 1
ATOM 573 O O . LYS A 1 75 ? -7.406 -6.704 -4.355 1.00 84.56 75 LYS A O 1
ATOM 578 N N . GLN A 1 76 ? -5.980 -6.898 -6.065 1.00 87.56 76 GLN A N 1
ATOM 579 C CA . GLN A 1 76 ? -6.663 -8.039 -6.690 1.00 87.56 76 GLN A CA 1
ATOM 580 C C . GLN A 1 76 ? -6.778 -9.228 -5.735 1.00 87.56 76 GLN A C 1
ATOM 582 O O . GLN A 1 76 ? -7.829 -9.859 -5.633 1.00 87.56 76 GLN A O 1
ATOM 587 N N . GLY A 1 77 ? -5.704 -9.530 -5.006 1.00 87.69 77 GLY A N 1
ATOM 588 C CA . GLY A 1 77 ? -5.715 -10.592 -4.010 1.00 87.69 77 GLY A CA 1
ATOM 589 C C . GLY A 1 77 ? -6.679 -10.315 -2.856 1.00 87.69 77 GLY A C 1
ATOM 590 O O . GLY A 1 77 ? -7.258 -11.255 -2.327 1.00 87.69 77 GLY A O 1
ATOM 591 N N . ALA A 1 78 ? -6.897 -9.050 -2.490 1.00 83.62 78 ALA A N 1
ATOM 592 C CA . ALA A 1 78 ? -7.898 -8.6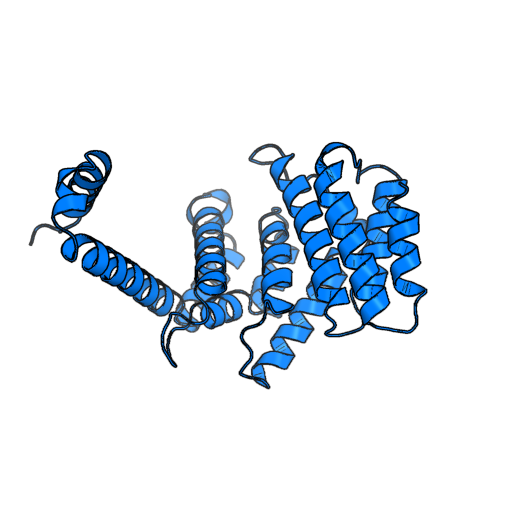63 -1.497 1.00 83.62 78 ALA A CA 1
ATOM 593 C C . ALA A 1 78 ? -9.328 -8.713 -2.068 1.00 83.62 78 ALA A C 1
ATOM 595 O O . ALA A 1 78 ? -10.215 -9.274 -1.433 1.00 83.62 78 ALA A O 1
ATOM 596 N N . ASP A 1 79 ? -9.538 -8.191 -3.280 1.00 83.38 79 ASP A N 1
ATOM 597 C CA . ASP A 1 79 ? -10.845 -8.124 -3.951 1.00 83.38 79 ASP A CA 1
ATOM 598 C C . ASP A 1 79 ? -11.386 -9.521 -4.315 1.00 83.38 79 ASP A C 1
ATOM 600 O O . ASP A 1 79 ? -12.597 -9.734 -4.350 1.00 83.38 79 ASP A O 1
ATOM 604 N N . THR A 1 80 ? -10.498 -10.488 -4.578 1.00 84.75 80 THR A N 1
ATOM 605 C CA . THR A 1 80 ? -10.867 -11.884 -4.883 1.00 84.75 80 THR A CA 1
ATOM 606 C C . THR A 1 80 ? -11.019 -12.774 -3.650 1.00 84.75 80 THR A C 1
ATOM 608 O O . THR A 1 80 ? -11.495 -13.907 -3.769 1.00 84.75 80 THR A O 1
ATOM 611 N N . SER A 1 81 ? -10.643 -12.287 -2.468 1.00 81.44 81 SER A N 1
ATOM 612 C CA . SER A 1 81 ? -10.839 -13.005 -1.214 1.00 81.44 81 SER A CA 1
ATOM 613 C C . SER A 1 81 ? -12.266 -12.834 -0.695 1.00 81.44 81 SER A C 1
ATOM 615 O O . SER A 1 81 ? -12.888 -11.781 -0.823 1.00 81.44 81 SER A O 1
ATOM 617 N N . ASN A 1 82 ? -12.803 -13.879 -0.060 1.00 78.62 82 ASN A N 1
ATOM 618 C CA . ASN A 1 82 ? -14.047 -13.755 0.705 1.00 78.62 82 ASN A CA 1
ATOM 619 C C . ASN A 1 82 ? -13.879 -12.686 1.802 1.00 78.62 82 ASN A C 1
ATOM 621 O O . ASN A 1 82 ? -12.771 -12.499 2.294 1.00 78.62 82 ASN A O 1
ATOM 625 N N . LYS A 1 83 ? -14.972 -12.034 2.234 1.00 64.06 83 LYS A N 1
ATOM 626 C CA . LYS A 1 83 ? -14.959 -10.880 3.169 1.00 64.06 83 LYS A CA 1
ATOM 627 C C . LYS A 1 83 ? -14.174 -11.078 4.482 1.00 64.06 83 LYS A C 1
ATOM 629 O O . LYS A 1 83 ? -13.804 -10.086 5.104 1.00 64.06 83 LYS A O 1
ATOM 634 N N . ASP A 1 84 ? -13.891 -12.321 4.867 1.00 62.28 84 ASP A N 1
ATOM 635 C CA . ASP A 1 84 ? -13.139 -12.680 6.077 1.00 62.28 84 ASP A CA 1
ATOM 636 C C . ASP A 1 84 ? -11.863 -13.498 5.799 1.00 62.28 84 ASP A C 1
ATOM 638 O O . ASP A 1 84 ? -11.165 -13.915 6.725 1.00 62.28 84 ASP A O 1
ATOM 642 N N . ALA A 1 85 ? -11.542 -13.745 4.527 1.00 69.56 85 ALA A N 1
ATOM 643 C CA . ALA A 1 85 ? -10.334 -14.449 4.126 1.00 69.56 85 ALA A CA 1
ATOM 644 C C . ALA A 1 85 ? -9.169 -13.467 3.957 1.00 69.56 85 ALA A C 1
ATOM 646 O O . ALA A 1 85 ? -9.345 -12.326 3.533 1.00 69.56 85 ALA A O 1
ATOM 647 N N . LYS A 1 86 ? -7.956 -13.937 4.264 1.00 74.69 86 LYS A N 1
ATOM 648 C CA . LYS A 1 86 ? -6.718 -13.208 3.958 1.00 74.69 86 LYS A CA 1
ATOM 649 C C . LYS A 1 86 ? -6.621 -12.935 2.462 1.00 74.69 86 LYS A C 1
ATOM 651 O O . LYS A 1 86 ? -7.206 -13.680 1.672 1.00 74.69 86 LYS A O 1
ATOM 656 N N . ASN A 1 87 ? -5.832 -11.938 2.074 1.00 81.38 87 ASN A N 1
ATOM 657 C CA . ASN A 1 87 ? -5.455 -11.724 0.684 1.00 81.38 87 ASN A CA 1
ATOM 658 C C . ASN A 1 87 ? -5.048 -13.040 0.004 1.00 81.38 87 ASN A C 1
ATOM 660 O O . ASN A 1 87 ? -4.198 -13.779 0.508 1.00 81.38 87 ASN A O 1
ATOM 664 N N . LYS A 1 88 ? -5.639 -13.334 -1.155 1.00 85.62 88 LYS A N 1
ATOM 665 C CA . LYS A 1 88 ? -5.396 -14.578 -1.890 1.00 85.62 88 LYS A CA 1
ATOM 666 C C . LYS A 1 88 ? -3.913 -14.802 -2.213 1.00 85.62 88 LYS A C 1
ATOM 668 O O . LYS A 1 88 ? -3.448 -15.936 -2.266 1.00 85.62 88 LYS A O 1
ATOM 673 N N . PHE A 1 89 ? -3.145 -13.727 -2.380 1.00 88.12 89 PHE A N 1
ATOM 674 C CA . PHE A 1 89 ? -1.717 -13.766 -2.700 1.00 88.12 89 PHE A CA 1
ATOM 675 C C . PHE A 1 89 ? -0.806 -13.571 -1.482 1.00 88.12 89 PHE A C 1
ATOM 677 O O . PHE A 1 89 ? 0.413 -13.459 -1.640 1.00 88.12 89 PHE A O 1
ATOM 684 N N . HIS A 1 90 ? -1.363 -13.586 -0.267 1.00 85.75 90 HIS A N 1
ATOM 685 C CA . HIS A 1 90 ? -0.622 -13.425 0.984 1.00 85.75 90 HIS A CA 1
ATOM 686 C C . HIS A 1 90 ? 0.567 -14.396 1.088 1.00 85.75 90 HIS A C 1
ATOM 688 O O . HIS A 1 90 ? 1.716 -13.978 1.253 1.00 85.75 90 HIS A O 1
ATOM 694 N N . GLU A 1 91 ? 0.318 -15.695 0.892 1.00 86.50 91 GLU A N 1
ATOM 695 C CA . GLU A 1 91 ? 1.361 -16.732 0.930 1.00 86.50 91 GLU A CA 1
ATOM 696 C C . GLU A 1 91 ? 2.410 -16.545 -0.173 1.00 86.50 91 GLU A C 1
ATOM 698 O O . GLU A 1 91 ? 3.610 -16.755 0.041 1.00 86.50 91 GLU A O 1
ATOM 703 N N . THR A 1 92 ? 1.985 -16.100 -1.359 1.00 90.44 92 THR A N 1
ATOM 704 C CA . THR A 1 92 ? 2.897 -15.795 -2.466 1.00 90.44 92 THR A CA 1
ATOM 705 C C . THR A 1 92 ? 3.858 -14.676 -2.091 1.00 90.44 92 THR A C 1
ATOM 707 O O . THR A 1 92 ? 5.067 -14.799 -2.306 1.00 90.44 92 THR A O 1
ATOM 710 N N . PHE A 1 93 ? 3.371 -13.610 -1.465 1.00 89.94 93 PHE A N 1
ATOM 711 C CA . PHE A 1 93 ? 4.212 -12.493 -1.045 1.00 89.94 93 PHE A CA 1
ATOM 712 C C . PHE A 1 93 ? 5.156 -12.828 0.105 1.00 89.94 93 PHE A C 1
ATOM 714 O O . PHE A 1 93 ? 6.286 -12.331 0.116 1.00 89.94 93 PHE A O 1
ATOM 721 N N . ILE A 1 94 ? 4.744 -13.697 1.032 1.00 87.25 94 ILE A N 1
ATOM 722 C CA . ILE A 1 94 ? 5.633 -14.215 2.079 1.00 87.25 94 ILE A CA 1
ATOM 723 C C . ILE A 1 94 ? 6.773 -15.012 1.442 1.00 87.25 94 ILE A C 1
ATOM 725 O O . ILE A 1 94 ? 7.949 -14.723 1.682 1.00 87.25 94 ILE A O 1
ATOM 729 N N . ARG A 1 95 ? 6.442 -15.984 0.585 1.00 90.38 95 ARG A N 1
ATOM 730 C CA . ARG A 1 95 ? 7.426 -16.880 -0.043 1.00 90.38 95 ARG A CA 1
ATOM 731 C C . ARG A 1 95 ? 8.418 -16.149 -0.943 1.00 90.38 95 ARG A C 1
ATOM 733 O O . ARG A 1 95 ? 9.597 -16.490 -0.964 1.00 90.38 95 ARG A O 1
ATOM 740 N N . THR A 1 96 ? 7.954 -15.133 -1.663 1.00 92.44 96 THR A N 1
ATOM 741 C CA . THR A 1 96 ? 8.772 -14.349 -2.607 1.00 92.44 96 THR A CA 1
ATOM 742 C C . THR A 1 96 ? 9.524 -13.195 -1.952 1.00 92.44 96 THR A C 1
ATOM 744 O O . THR A 1 96 ? 10.233 -12.453 -2.628 1.00 92.44 96 THR A O 1
ATOM 747 N N . ARG A 1 97 ? 9.399 -13.047 -0.628 1.00 91.00 97 ARG A N 1
ATOM 748 C CA . ARG A 1 97 ? 9.986 -11.966 0.173 1.00 91.00 97 ARG A CA 1
ATOM 749 C C . ARG A 1 97 ? 9.517 -10.556 -0.207 1.00 91.00 97 ARG A C 1
ATOM 751 O O . ARG A 1 97 ? 10.137 -9.569 0.198 1.00 91.00 97 ARG A O 1
ATOM 758 N N . MET A 1 98 ? 8.422 -10.449 -0.960 1.00 89.94 98 MET A N 1
ATOM 759 C CA . MET A 1 98 ? 7.853 -9.170 -1.389 1.00 89.94 98 MET A CA 1
ATOM 760 C C . MET A 1 98 ? 7.511 -8.294 -0.181 1.00 89.94 98 MET A C 1
ATOM 762 O O . MET A 1 98 ? 7.867 -7.120 -0.125 1.00 89.94 98 MET A O 1
ATOM 766 N N . ARG A 1 99 ? 6.907 -8.903 0.843 1.00 83.06 99 ARG A N 1
ATOM 767 C CA . ARG A 1 99 ? 6.543 -8.233 2.094 1.00 83.06 99 ARG A CA 1
ATOM 768 C C . ARG A 1 99 ? 7.753 -7.605 2.790 1.00 83.06 99 ARG A C 1
ATOM 770 O O . ARG A 1 99 ? 7.715 -6.443 3.184 1.00 83.06 99 ARG A O 1
ATOM 777 N N . GLN A 1 100 ? 8.837 -8.363 2.949 1.00 85.38 100 GLN A N 1
ATOM 778 C CA . GLN A 1 100 ? 10.066 -7.883 3.580 1.00 85.38 100 GLN A CA 1
ATOM 779 C C . GLN A 1 100 ? 10.669 -6.740 2.766 1.00 85.38 100 GLN A C 1
ATOM 781 O O . GLN A 1 100 ? 11.141 -5.766 3.348 1.00 85.38 100 GLN A O 1
ATOM 786 N N . ARG A 1 101 ? 10.622 -6.842 1.432 1.00 88.25 101 ARG A N 1
ATOM 787 C CA . ARG A 1 101 ? 11.135 -5.813 0.529 1.00 88.25 101 ARG A CA 1
ATOM 788 C C . ARG A 1 101 ? 10.381 -4.496 0.672 1.00 88.25 101 ARG A C 1
ATOM 790 O O . ARG A 1 101 ? 11.025 -3.470 0.860 1.00 88.25 101 ARG A O 1
ATOM 797 N N . ILE A 1 102 ? 9.051 -4.540 0.655 1.00 83.81 102 ILE A N 1
ATOM 798 C CA . ILE A 1 102 ? 8.191 -3.370 0.874 1.00 83.81 102 ILE A CA 1
ATOM 799 C C . ILE A 1 102 ? 8.477 -2.770 2.250 1.00 83.81 102 ILE A C 1
ATOM 801 O O . ILE A 1 102 ? 8.789 -1.590 2.347 1.00 83.81 102 ILE A O 1
ATOM 805 N N . GLY A 1 103 ? 8.526 -3.591 3.303 1.00 79.00 103 GLY A N 1
ATOM 806 C CA . GLY A 1 103 ? 8.864 -3.109 4.644 1.00 79.00 103 GLY A CA 1
ATOM 807 C C . GLY A 1 103 ? 10.236 -2.421 4.739 1.00 79.00 103 GLY A C 1
ATOM 808 O O . GLY A 1 103 ? 10.383 -1.467 5.496 1.00 79.00 103 GLY A O 1
ATOM 809 N N . VAL A 1 104 ? 11.245 -2.873 3.982 1.00 83.88 104 VAL A N 1
ATOM 810 C CA . VAL A 1 104 ? 12.552 -2.188 3.902 1.00 83.88 104 VAL A CA 1
ATOM 811 C C . VAL A 1 104 ? 12.425 -0.823 3.228 1.00 83.88 104 VAL A C 1
ATOM 813 O O . VAL A 1 104 ? 13.016 0.131 3.724 1.00 83.88 104 VAL A O 1
ATOM 816 N N . ILE A 1 105 ? 11.665 -0.730 2.135 1.00 82.56 105 ILE A N 1
ATOM 817 C CA . ILE A 1 105 ? 11.473 0.521 1.390 1.00 82.56 105 ILE A CA 1
ATOM 818 C C . ILE A 1 105 ? 10.779 1.547 2.271 1.00 82.56 105 ILE A C 1
ATOM 820 O O . ILE A 1 105 ? 11.330 2.618 2.460 1.00 82.56 105 ILE A O 1
ATOM 824 N N . ILE A 1 106 ? 9.665 1.197 2.915 1.00 74.44 106 ILE A N 1
ATOM 825 C CA . ILE A 1 106 ? 8.979 2.126 3.823 1.00 74.44 106 ILE A CA 1
ATOM 826 C C . ILE A 1 106 ? 9.890 2.618 4.935 1.00 74.44 106 ILE A C 1
ATOM 828 O O . ILE A 1 106 ? 9.985 3.820 5.141 1.00 74.44 106 ILE A O 1
ATOM 832 N N . ARG A 1 107 ? 10.614 1.724 5.618 1.00 75.31 107 ARG A N 1
ATOM 833 C CA . ARG A 1 107 ? 11.542 2.157 6.674 1.00 75.31 107 ARG A CA 1
ATOM 834 C C . ARG A 1 107 ? 12.631 3.095 6.159 1.00 75.31 107 ARG A C 1
ATOM 836 O O . ARG A 1 107 ? 13.121 3.908 6.933 1.00 75.31 107 ARG A O 1
ATOM 843 N N . ARG A 1 108 ? 13.052 2.947 4.900 1.00 80.88 108 ARG A N 1
ATOM 844 C CA . ARG A 1 108 ? 13.993 3.866 4.258 1.00 80.88 108 ARG A CA 1
ATOM 845 C C . ARG A 1 108 ? 13.320 5.211 3.983 1.00 80.88 108 ARG A C 1
ATOM 847 O O . ARG A 1 108 ? 13.810 6.210 4.490 1.00 80.88 108 ARG A O 1
ATOM 854 N N . GLU A 1 109 ? 12.188 5.220 3.279 1.00 73.38 109 GLU A N 1
ATOM 855 C CA . GLU A 1 109 ? 11.471 6.457 2.927 1.00 73.38 109 GLU A CA 1
ATOM 856 C C . GLU A 1 109 ? 11.086 7.264 4.174 1.00 73.38 109 GLU A C 1
ATOM 858 O O . GLU A 1 109 ? 11.288 8.471 4.228 1.00 73.38 109 GLU A O 1
ATOM 863 N N . MET A 1 110 ? 10.620 6.586 5.224 1.00 70.25 110 MET A N 1
ATOM 864 C CA . MET A 1 110 ? 10.254 7.227 6.487 1.00 70.25 110 MET A CA 1
ATOM 865 C C . MET A 1 110 ? 11.433 7.896 7.198 1.00 70.25 110 MET A C 1
ATOM 867 O O . MET A 1 110 ? 11.250 8.913 7.854 1.00 70.25 110 MET A O 1
ATOM 871 N N . LYS A 1 111 ? 12.646 7.339 7.084 1.00 73.25 111 LYS A N 1
ATOM 872 C CA . LYS A 1 111 ? 13.860 7.953 7.648 1.00 73.25 111 LYS A CA 1
ATOM 873 C C . LYS A 1 111 ? 14.366 9.121 6.803 1.00 73.25 111 LYS A C 1
ATOM 875 O O . LYS A 1 111 ? 14.989 10.037 7.330 1.00 73.25 111 LYS A O 1
ATOM 880 N N . GLU A 1 112 ? 14.162 9.068 5.491 1.00 69.69 112 GLU A N 1
ATOM 881 C CA . GLU A 1 112 ? 14.616 10.111 4.568 1.00 69.69 112 GLU A CA 1
ATOM 882 C C . GLU A 1 112 ? 13.754 11.382 4.680 1.00 69.69 112 GLU A C 1
ATOM 884 O O . GLU A 1 112 ? 14.285 12.487 4.586 1.00 69.69 112 GLU A O 1
ATOM 889 N N . GLU A 1 113 ? 12.464 11.257 4.992 1.00 60.31 113 GLU A N 1
ATOM 890 C CA . GLU A 1 113 ? 11.544 12.395 5.145 1.00 60.31 113 GLU A CA 1
ATOM 891 C C . GLU A 1 113 ? 11.712 13.216 6.421 1.00 60.31 113 GLU A C 1
ATOM 893 O O . GLU A 1 113 ? 11.483 14.424 6.367 1.00 60.31 113 GLU A O 1
ATOM 898 N N . GLU A 1 114 ? 12.182 12.631 7.533 1.00 59.53 114 GLU A N 1
ATOM 899 C CA . GLU A 1 114 ? 12.621 13.434 8.694 1.00 59.53 114 GLU A CA 1
ATOM 900 C C . GLU A 1 114 ? 13.657 14.498 8.264 1.00 59.53 114 GLU A C 1
ATOM 902 O O . GLU A 1 114 ? 13.806 15.527 8.918 1.00 59.53 114 GLU A O 1
ATOM 907 N N . ASN A 1 115 ? 14.331 14.281 7.125 1.00 57.97 115 ASN A N 1
ATOM 908 C CA . ASN A 1 115 ? 15.373 15.146 6.593 1.00 57.97 115 ASN A CA 1
ATOM 909 C C . ASN A 1 115 ? 14.958 15.983 5.366 1.00 57.97 115 ASN A C 1
ATOM 911 O O . ASN A 1 115 ? 15.723 16.867 4.975 1.00 57.97 115 ASN A O 1
ATOM 915 N N . GLN A 1 116 ? 13.801 15.741 4.733 1.00 54.66 116 GLN A N 1
ATOM 916 C CA . GLN A 1 116 ? 13.411 16.427 3.490 1.00 54.66 116 GLN A CA 1
ATOM 917 C C . GLN A 1 116 ? 11.914 16.753 3.449 1.00 54.66 116 GLN A C 1
ATOM 919 O O . GLN A 1 116 ? 11.073 15.915 3.138 1.00 54.66 116 GLN A O 1
ATOM 924 N N . ALA A 1 117 ? 11.587 18.023 3.689 1.00 55.09 117 ALA A N 1
ATOM 925 C CA . ALA A 1 117 ? 10.300 18.586 3.306 1.00 55.09 117 ALA A CA 1
ATOM 926 C C . ALA A 1 117 ? 10.369 19.056 1.844 1.00 55.09 117 ALA A C 1
ATOM 928 O O . ALA A 1 117 ? 11.277 19.822 1.512 1.00 55.09 117 ALA A O 1
ATOM 929 N N . LYS A 1 118 ? 9.340 18.705 1.053 1.00 53.69 118 LYS A N 1
ATOM 930 C CA . LYS A 1 118 ? 8.965 19.224 -0.288 1.00 53.69 118 LYS A CA 1
ATOM 931 C C . LYS A 1 118 ? 9.361 18.333 -1.473 1.00 53.69 118 LYS A C 1
ATOM 933 O O . LYS A 1 118 ? 10.510 18.339 -1.887 1.00 53.69 118 LYS A O 1
ATOM 938 N N . ASP A 1 119 ? 8.374 17.681 -2.090 1.00 52.31 119 ASP A N 1
ATOM 939 C CA . ASP A 1 119 ? 7.867 18.075 -3.417 1.00 52.31 119 ASP A CA 1
ATOM 940 C C . ASP A 1 119 ? 6.544 17.339 -3.725 1.00 52.31 119 ASP A C 1
ATOM 942 O O . ASP A 1 119 ? 6.348 16.199 -3.308 1.00 52.31 119 ASP A O 1
ATOM 946 N N . GLY A 1 120 ? 5.622 17.988 -4.439 1.00 51.72 120 GLY A N 1
ATOM 947 C CA . GLY A 1 120 ? 4.232 17.552 -4.668 1.00 51.72 120 GLY A CA 1
ATOM 948 C C . GLY A 1 120 ? 4.038 16.410 -5.676 1.00 51.72 120 GLY A C 1
ATOM 949 O O . GLY A 1 120 ? 3.021 16.367 -6.365 1.00 51.72 120 GLY A O 1
ATOM 950 N N . THR A 1 121 ? 5.005 15.502 -5.809 1.00 53.59 121 THR A N 1
ATOM 951 C CA . THR A 1 121 ? 4.865 14.306 -6.658 1.00 53.59 121 THR A CA 1
ATOM 952 C C . THR A 1 121 ? 4.267 13.146 -5.863 1.00 53.59 121 THR A C 1
ATOM 954 O O . THR A 1 121 ? 4.401 13.106 -4.640 1.00 53.59 121 THR A O 1
ATOM 957 N N . ASP A 1 122 ? 3.588 12.207 -6.544 1.00 58.53 122 ASP A N 1
ATOM 958 C CA . ASP A 1 122 ? 3.190 10.914 -5.965 1.00 58.53 122 ASP A CA 1
ATOM 959 C C . ASP A 1 122 ? 4.470 10.217 -5.477 1.00 58.53 122 ASP A C 1
ATOM 961 O O . ASP A 1 122 ? 5.177 9.553 -6.237 1.00 58.53 122 ASP A O 1
ATOM 965 N N . SER A 1 123 ? 4.833 10.461 -4.222 1.00 68.94 123 SER A N 1
ATOM 966 C CA . SER A 1 123 ? 6.092 10.001 -3.667 1.00 68.94 123 SER A CA 1
ATOM 967 C C . SER A 1 123 ? 6.052 8.484 -3.512 1.00 68.94 123 SER A C 1
ATOM 969 O O . SER A 1 123 ? 4.987 7.879 -3.339 1.00 68.94 123 SER A O 1
ATOM 971 N N . ILE A 1 124 ? 7.227 7.849 -3.529 1.00 69.44 124 ILE A N 1
ATOM 972 C CA . ILE A 1 124 ? 7.387 6.414 -3.231 1.00 69.44 124 ILE A CA 1
ATOM 973 C C . ILE A 1 124 ? 6.627 6.047 -1.959 1.00 69.44 124 ILE A C 1
ATOM 975 O O . ILE A 1 124 ? 6.036 4.969 -1.881 1.00 69.44 124 ILE A O 1
ATOM 979 N N . ARG A 1 125 ? 6.570 6.972 -0.997 1.00 69.44 125 ARG A N 1
ATOM 980 C CA . ARG A 1 125 ? 5.738 6.884 0.194 1.00 69.44 125 ARG A CA 1
ATOM 981 C C . ARG A 1 125 ? 4.274 6.606 -0.128 1.00 69.44 125 ARG A C 1
ATOM 983 O O . ARG A 1 125 ? 3.799 5.556 0.282 1.00 69.44 125 ARG A O 1
ATOM 990 N N . SER A 1 126 ? 3.567 7.479 -0.848 1.00 70.62 126 SER A N 1
ATOM 991 C CA . SER A 1 126 ? 2.120 7.325 -1.101 1.00 70.62 126 SER A CA 1
ATOM 992 C C . SER A 1 126 ? 1.784 5.941 -1.679 1.00 70.62 126 SER A C 1
ATOM 994 O O . SER A 1 126 ? 0.912 5.230 -1.171 1.00 70.62 126 SER A O 1
ATOM 996 N N . VAL A 1 127 ? 2.574 5.481 -2.653 1.00 74.44 127 VAL A N 1
ATOM 997 C CA . VAL A 1 127 ? 2.412 4.152 -3.268 1.00 74.44 127 VAL A CA 1
ATOM 998 C C . VAL A 1 127 ? 2.779 3.015 -2.308 1.00 74.44 127 VAL A C 1
ATOM 1000 O O . VAL A 1 127 ? 2.110 1.979 -2.252 1.00 74.44 127 VAL A O 1
ATOM 1003 N N . SER A 1 128 ? 3.825 3.190 -1.506 1.00 73.06 128 SER A N 1
ATOM 1004 C CA . SER A 1 128 ? 4.211 2.193 -0.507 1.00 73.06 128 SER A CA 1
ATOM 1005 C C . SER A 1 128 ? 3.165 2.070 0.608 1.00 73.06 128 SER A C 1
ATOM 1007 O O . SER A 1 128 ? 2.881 0.958 1.053 1.00 73.06 128 SER A O 1
ATOM 1009 N N . PHE A 1 129 ? 2.539 3.180 1.012 1.00 73.62 129 PHE A N 1
ATOM 1010 C CA . PHE A 1 129 ? 1.414 3.208 1.950 1.00 73.62 129 PHE A CA 1
ATOM 1011 C C . PHE A 1 129 ? 0.191 2.491 1.376 1.00 73.62 129 PHE A C 1
ATOM 1013 O O . PHE A 1 129 ? -0.406 1.676 2.075 1.00 73.62 129 PHE A O 1
ATOM 1020 N N . GLN A 1 130 ? -0.130 2.697 0.093 1.00 77.06 130 GLN A N 1
ATOM 1021 C CA . GLN A 1 130 ? -1.169 1.922 -0.597 1.00 77.06 130 GLN A CA 1
ATOM 1022 C C . GLN A 1 130 ? -0.902 0.416 -0.500 1.00 77.06 130 GLN A C 1
ATOM 1024 O O . GLN A 1 130 ? -1.783 -0.345 -0.097 1.00 77.06 130 GLN A O 1
ATOM 1029 N N . CYS A 1 131 ? 0.328 -0.013 -0.801 1.00 75.00 131 CYS A N 1
ATOM 1030 C CA . CYS A 1 131 ? 0.721 -1.419 -0.698 1.00 75.00 131 CYS A CA 1
ATOM 1031 C C . CYS A 1 131 ? 0.581 -1.945 0.736 1.00 75.00 131 CYS A C 1
ATOM 1033 O O . CYS A 1 131 ? 0.026 -3.020 0.952 1.00 75.00 131 CYS A O 1
ATOM 1035 N N . LEU A 1 132 ? 1.057 -1.189 1.728 1.00 72.75 132 LEU A N 1
ATOM 1036 C CA . LEU A 1 132 ? 0.969 -1.571 3.135 1.00 72.75 132 LEU A CA 1
ATOM 1037 C C . LEU A 1 132 ? -0.451 -1.654 3.643 1.00 72.75 132 LEU A C 1
ATOM 1039 O O . LEU A 1 132 ? -0.740 -2.565 4.404 1.00 72.75 132 LEU A O 1
ATOM 1043 N N . ASN A 1 133 ? -1.333 -0.753 3.230 1.00 75.19 133 ASN A N 1
ATOM 1044 C CA . ASN A 1 133 ? -2.726 -0.794 3.636 1.00 75.19 133 ASN A CA 1
ATOM 1045 C C . ASN A 1 133 ? -3.389 -2.116 3.210 1.00 75.19 133 ASN A C 1
ATOM 1047 O O . ASN A 1 133 ? -4.202 -2.661 3.950 1.00 75.19 133 ASN A O 1
ATOM 1051 N N . HIS A 1 134 ? -2.983 -2.690 2.072 1.00 74.62 134 HIS A N 1
ATOM 1052 C CA . HIS A 1 134 ? -3.423 -4.028 1.673 1.00 74.62 134 HIS A CA 1
ATOM 1053 C C . HIS A 1 134 ? -2.850 -5.155 2.553 1.00 74.62 134 HIS A C 1
ATOM 1055 O O . HIS A 1 134 ? -3.471 -6.208 2.639 1.00 74.62 134 HIS A O 1
ATOM 1061 N N . PHE A 1 135 ? -1.721 -4.944 3.242 1.00 68.88 135 PHE A N 1
ATOM 1062 C CA . PHE A 1 135 ? -1.118 -5.917 4.171 1.00 68.88 135 PHE A CA 1
ATOM 1063 C C . PHE A 1 135 ? -1.497 -5.711 5.635 1.00 68.88 135 PHE A C 1
ATOM 1065 O O . PHE A 1 135 ? -1.530 -6.672 6.401 1.00 68.88 135 PHE A O 1
ATOM 1072 N N . ALA A 1 136 ? -1.764 -4.473 6.046 1.00 68.12 136 ALA A N 1
ATOM 1073 C CA . ALA A 1 136 ? -2.012 -4.098 7.432 1.00 68.12 136 ALA A CA 1
ATOM 1074 C C . ALA A 1 136 ? -3.258 -4.790 7.996 1.00 68.12 136 ALA A C 1
ATOM 1076 O O . ALA A 1 136 ? -3.374 -4.949 9.205 1.00 68.12 136 ALA A O 1
ATOM 1077 N N . PHE A 1 137 ? -4.163 -5.261 7.138 1.00 67.31 137 PHE A N 1
ATOM 1078 C CA . PHE A 1 137 ? -5.428 -5.869 7.545 1.00 67.31 137 PHE A CA 1
ATOM 1079 C C . PHE A 1 137 ? -5.556 -7.356 7.182 1.00 67.31 137 PHE A C 1
ATOM 1081 O O . PHE A 1 137 ? -6.624 -7.935 7.351 1.00 67.31 137 PHE A O 1
ATOM 1088 N N . ASP A 1 138 ? -4.455 -8.010 6.794 1.00 65.81 138 ASP A N 1
ATOM 1089 C CA . ASP A 1 138 ? -4.397 -9.442 6.444 1.00 65.81 138 ASP A CA 1
ATOM 1090 C C . ASP A 1 138 ? -4.408 -10.409 7.658 1.00 65.81 138 ASP A C 1
ATOM 1092 O O . ASP A 1 138 ? -4.051 -11.585 7.538 1.00 65.81 138 ASP A O 1
ATOM 1096 N N . ASN A 1 139 ? -4.829 -9.946 8.842 1.00 63.53 139 ASN A N 1
ATOM 1097 C CA . ASN A 1 139 ? -4.871 -10.724 10.094 1.00 63.53 139 ASN A CA 1
ATOM 1098 C C . ASN A 1 139 ? -3.527 -11.384 10.488 1.00 63.53 139 ASN A C 1
ATOM 1100 O O . ASN A 1 139 ? -3.516 -12.467 11.075 1.00 63.53 139 ASN A O 1
ATOM 1104 N N . ASP A 1 140 ? -2.387 -10.776 10.159 1.00 71.75 140 ASP A N 1
ATOM 1105 C CA . ASP A 1 140 ? -1.078 -11.205 10.670 1.00 71.75 140 ASP A CA 1
ATOM 1106 C C . ASP A 1 140 ? -0.573 -10.172 11.694 1.00 71.75 140 ASP A C 1
ATOM 1108 O O . ASP A 1 140 ? -0.029 -9.114 11.371 1.00 71.75 140 ASP A O 1
ATOM 1112 N N . GLU A 1 141 ? -0.802 -10.495 12.967 1.00 72.44 141 GLU A N 1
ATOM 1113 C CA . GLU A 1 141 ? -0.510 -9.632 14.116 1.00 72.44 141 GLU A CA 1
ATOM 1114 C C . GLU A 1 141 ? 0.980 -9.271 14.208 1.00 72.44 141 GLU A C 1
ATOM 1116 O O . GLU A 1 141 ? 1.322 -8.154 14.584 1.00 72.44 141 GLU A O 1
ATOM 1121 N N . GLN A 1 142 ? 1.890 -10.155 13.777 1.00 71.94 142 GLN A N 1
ATOM 1122 C CA . GLN A 1 142 ? 3.324 -9.850 13.783 1.00 71.94 142 GLN A CA 1
ATOM 1123 C C . GLN A 1 142 ? 3.701 -8.799 12.734 1.00 71.94 142 GLN A C 1
ATOM 1125 O O . GLN A 1 142 ? 4.640 -8.032 12.959 1.00 71.94 142 GLN A O 1
ATOM 1130 N N . ILE A 1 143 ? 3.017 -8.753 11.578 1.00 70.31 143 ILE A N 1
ATOM 1131 C CA . ILE A 1 143 ? 3.224 -7.641 10.629 1.00 70.31 143 ILE A CA 1
ATOM 1132 C C . ILE A 1 143 ? 2.725 -6.365 11.245 1.00 70.31 143 ILE A C 1
ATOM 1134 O O . ILE A 1 143 ? 3.427 -5.366 11.179 1.00 70.31 143 ILE A O 1
ATOM 1138 N N . GLN A 1 144 ? 1.503 -6.408 11.770 1.00 75.44 144 GLN A N 1
ATOM 1139 C CA . GLN A 1 144 ? 0.849 -5.225 12.280 1.00 75.44 144 GLN A CA 1
ATOM 1140 C C . GLN A 1 144 ? 1.726 -4.636 13.385 1.00 75.44 144 GLN A C 1
ATOM 1142 O O . GLN A 1 144 ? 2.087 -3.472 13.291 1.00 75.44 144 GLN A O 1
ATOM 1147 N N . LEU A 1 145 ? 2.197 -5.452 14.334 1.00 75.19 145 LEU A N 1
ATOM 1148 C CA . LEU A 1 145 ? 3.117 -5.006 15.381 1.00 75.19 145 LEU A CA 1
ATOM 1149 C C . LEU A 1 145 ? 4.355 -4.334 14.787 1.00 75.19 145 LEU A C 1
ATOM 1151 O O . LEU A 1 145 ? 4.630 -3.188 15.111 1.00 75.19 145 LEU A O 1
ATOM 1155 N N . LYS A 1 146 ? 5.052 -4.971 13.840 1.00 75.81 146 LYS A N 1
ATOM 1156 C CA . LYS A 1 146 ? 6.225 -4.353 13.192 1.00 75.81 146 LYS A CA 1
ATOM 1157 C C . LYS A 1 146 ? 5.891 -3.082 12.413 1.00 75.81 146 LYS A C 1
ATOM 1159 O O . LYS A 1 146 ? 6.727 -2.196 12.300 1.00 75.81 146 LYS A O 1
ATOM 1164 N N . LEU A 1 147 ? 4.705 -3.003 11.822 1.00 77.56 147 LEU A N 1
ATOM 1165 C CA . LEU A 1 147 ? 4.280 -1.853 11.038 1.00 77.56 147 LEU A CA 1
ATOM 1166 C C . LEU A 1 147 ? 3.962 -0.662 11.946 1.00 77.56 147 LEU A C 1
ATOM 1168 O O . LEU A 1 147 ? 4.455 0.435 11.708 1.00 77.56 147 LEU A O 1
ATOM 1172 N N . PHE A 1 148 ? 3.164 -0.887 12.986 1.00 81.69 148 PHE A N 1
ATOM 1173 C CA . PHE A 1 148 ? 2.726 0.153 13.907 1.00 81.69 148 PHE A CA 1
ATOM 1174 C C . PHE A 1 148 ? 3.825 0.534 14.912 1.00 81.69 148 PHE A C 1
ATOM 1176 O O . PHE A 1 148 ? 4.007 1.717 15.161 1.00 81.69 148 PHE A O 1
ATOM 1183 N N . GLN A 1 149 ? 4.612 -0.418 15.424 1.00 79.81 149 GLN A N 1
ATOM 1184 C CA . GLN A 1 149 ? 5.688 -0.148 16.391 1.00 79.81 149 GLN A CA 1
ATOM 1185 C C . GLN A 1 149 ? 6.981 0.309 15.702 1.00 79.81 149 GLN A C 1
ATOM 1187 O O . GLN A 1 149 ? 7.422 1.439 15.891 1.00 79.81 149 GLN A O 1
ATOM 1192 N N . ASP A 1 150 ? 7.586 -0.535 14.857 1.00 75.19 150 ASP A N 1
ATOM 1193 C CA . ASP A 1 150 ? 8.893 -0.210 14.254 1.00 75.19 150 ASP A CA 1
ATOM 1194 C C . ASP A 1 150 ? 8.764 0.799 13.108 1.00 75.19 150 ASP A C 1
ATOM 1196 O O . ASP A 1 150 ? 9.693 1.546 12.797 1.00 75.19 150 ASP A O 1
ATOM 1200 N N . GLY A 1 151 ? 7.628 0.749 12.417 1.00 69.06 151 GLY A N 1
ATOM 1201 C CA . GLY A 1 151 ? 7.368 1.505 11.205 1.00 69.06 151 GLY A CA 1
ATOM 1202 C C . GLY A 1 151 ? 6.571 2.778 11.423 1.00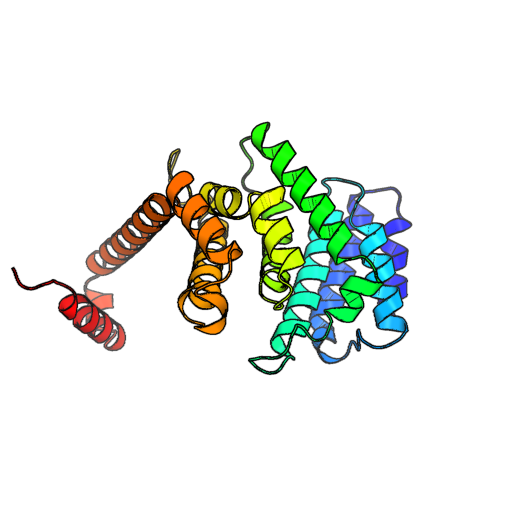 69.06 151 GLY A C 1
ATOM 1203 O O . GLY A 1 151 ? 6.095 3.285 10.421 1.00 69.06 151 GLY A O 1
ATOM 1204 N N . ARG A 1 152 ? 6.365 3.249 12.667 1.00 81.12 152 ARG A N 1
ATOM 1205 C CA . ARG A 1 152 ? 5.654 4.500 13.031 1.00 81.12 152 ARG A CA 1
ATOM 1206 C C . ARG A 1 152 ? 4.514 4.872 12.071 1.00 81.12 152 ARG A C 1
ATOM 1208 O O . ARG A 1 152 ? 4.436 5.983 11.534 1.00 81.12 152 ARG A O 1
ATOM 1215 N N . TYR A 1 153 ? 3.664 3.888 11.782 1.00 85.38 153 TYR A N 1
ATOM 1216 C CA . TYR A 1 153 ? 2.704 3.985 10.687 1.00 85.38 153 TYR A CA 1
ATOM 1217 C C . TYR A 1 153 ? 1.659 5.070 10.952 1.00 85.38 153 TYR A C 1
ATOM 1219 O O . TYR A 1 153 ? 1.315 5.809 10.034 1.00 85.38 153 TYR A O 1
ATOM 1227 N N . ILE A 1 154 ? 1.221 5.215 12.210 1.00 90.00 154 ILE A N 1
ATOM 1228 C CA . ILE A 1 154 ? 0.276 6.260 12.623 1.00 90.00 154 ILE A CA 1
ATOM 1229 C C . ILE A 1 154 ? 0.870 7.646 12.418 1.00 90.00 154 ILE A C 1
ATOM 1231 O O . ILE A 1 154 ? 0.294 8.411 11.655 1.00 90.00 154 ILE A O 1
ATOM 1235 N N . GLN A 1 155 ? 2.049 7.927 12.977 1.00 87.75 155 GLN A N 1
ATOM 1236 C CA . GLN A 1 155 ? 2.773 9.185 12.755 1.00 87.75 155 GLN A CA 1
ATOM 1237 C C . GLN A 1 155 ? 2.865 9.534 11.266 1.00 87.75 155 GLN A C 1
ATOM 1239 O O . GLN A 1 155 ? 2.623 10.660 10.841 1.00 87.75 155 GLN A O 1
ATOM 1244 N N . SER A 1 156 ? 3.169 8.540 10.434 1.00 83.44 156 SER A N 1
ATOM 1245 C CA . SER A 1 156 ? 3.277 8.762 8.998 1.00 83.44 156 SER A CA 1
ATOM 1246 C C . SER A 1 156 ? 1.944 8.998 8.293 1.00 83.44 156 SER A C 1
ATOM 1248 O O . SER A 1 156 ? 1.933 9.634 7.239 1.00 83.44 156 SER A O 1
ATOM 1250 N N . LEU A 1 157 ? 0.831 8.476 8.795 1.00 86.69 157 LEU A N 1
ATOM 1251 C CA . LEU A 1 157 ? -0.486 8.845 8.285 1.00 86.69 157 LEU A CA 1
ATOM 1252 C C . LEU A 1 157 ? -0.872 10.242 8.769 1.00 86.69 157 LEU A C 1
ATOM 1254 O O . LEU A 1 157 ? -1.332 11.042 7.959 1.00 86.69 157 LEU A O 1
ATOM 1258 N N . THR A 1 158 ? -0.601 10.561 10.035 1.00 89.62 158 THR A N 1
ATOM 1259 C CA . THR A 1 158 ? -0.842 11.884 10.618 1.00 89.62 158 THR A CA 1
ATOM 1260 C C . THR A 1 158 ? -0.115 12.966 9.834 1.00 89.62 158 THR A C 1
ATOM 1262 O O . THR A 1 158 ? -0.738 13.901 9.351 1.00 89.62 158 THR A O 1
ATOM 1265 N N . ASN A 1 159 ? 1.173 12.775 9.553 1.00 84.06 159 ASN A N 1
ATOM 1266 C CA . ASN A 1 159 ? 1.964 13.716 8.757 1.00 84.06 159 ASN A CA 1
ATOM 1267 C C . ASN A 1 159 ? 1.432 13.917 7.325 1.00 84.06 159 ASN A C 1
ATOM 1269 O O . ASN A 1 159 ? 1.730 14.934 6.709 1.00 84.06 159 ASN A O 1
ATOM 1273 N N . GLN A 1 160 ? 0.679 12.960 6.765 1.00 82.25 160 GLN A N 1
ATOM 1274 C CA . GLN A 1 160 ? 0.062 13.108 5.437 1.00 82.25 160 GLN A CA 1
ATOM 1275 C C . GLN A 1 160 ? -1.243 13.906 5.462 1.00 82.25 160 GLN A C 1
ATOM 1277 O O . GLN A 1 160 ? -1.615 14.472 4.434 1.00 82.25 160 GLN A O 1
ATOM 1282 N N . ILE A 1 161 ? -1.940 13.921 6.598 1.00 87.00 161 ILE A N 1
ATOM 1283 C CA . ILE A 1 161 ? -3.153 14.723 6.795 1.00 87.00 161 ILE A CA 1
ATOM 1284 C C . ILE A 1 161 ? -2.865 16.051 7.494 1.00 87.00 161 ILE A C 1
ATOM 1286 O O . ILE A 1 161 ? -3.736 16.913 7.491 1.00 87.00 161 ILE A O 1
ATOM 1290 N N . ALA A 1 162 ? -1.663 16.221 8.053 1.00 86.00 162 ALA A N 1
ATOM 1291 C CA . ALA A 1 162 ? -1.282 17.403 8.801 1.00 86.00 162 ALA A CA 1
ATOM 1292 C C . ALA A 1 162 ? -1.419 18.671 7.950 1.00 86.00 162 ALA A C 1
ATOM 1294 O O . ALA A 1 162 ? -0.807 18.810 6.889 1.00 86.00 162 ALA A O 1
ATOM 1295 N N . THR A 1 163 ? -2.245 19.599 8.425 1.00 68.06 163 THR A N 1
ATOM 1296 C CA . THR A 1 163 ? -2.641 20.815 7.694 1.00 68.06 163 THR A CA 1
ATOM 1297 C C . THR A 1 163 ? -1.819 22.048 8.074 1.00 68.06 163 THR A C 1
ATOM 1299 O O . THR A 1 163 ? -1.941 23.113 7.458 1.00 68.06 163 THR A O 1
ATOM 1302 N N . CYS A 1 164 ? -0.930 21.909 9.057 1.00 56.59 164 CYS A N 1
ATOM 1303 C CA . CYS A 1 164 ? -0.129 22.987 9.620 1.00 56.59 164 CYS A CA 1
ATOM 1304 C C . CYS A 1 164 ? 0.990 23.464 8.660 1.00 56.59 164 CYS A C 1
ATOM 1306 O O . CYS A 1 164 ? 2.161 23.160 8.872 1.00 56.59 164 CYS A O 1
ATOM 1308 N N . GLY A 1 165 ? 0.676 24.229 7.599 1.00 53.75 165 GLY A N 1
ATOM 1309 C CA . GLY A 1 165 ? 1.737 24.897 6.819 1.00 53.75 165 GLY A CA 1
ATOM 1310 C C . GLY A 1 165 ? 1.398 25.652 5.525 1.00 53.75 165 GLY A C 1
ATOM 1311 O O . GLY A 1 165 ? 2.259 26.376 5.026 1.00 53.75 165 GLY A O 1
ATOM 1312 N N . GLY A 1 166 ? 0.199 25.536 4.954 1.00 56.12 166 GLY A N 1
ATOM 1313 C CA . GLY A 1 166 ? -0.135 26.219 3.695 1.00 56.12 166 GLY A CA 1
ATOM 1314 C C . GLY A 1 166 ? -1.391 25.651 3.045 1.00 56.12 166 GLY A C 1
ATOM 1315 O O . GLY A 1 166 ? -1.846 24.585 3.446 1.00 56.12 166 GLY A O 1
ATOM 1316 N N . SER A 1 167 ? -1.975 26.378 2.083 1.00 51.06 167 SER A N 1
ATOM 1317 C CA . SER A 1 167 ? -3.260 26.064 1.432 1.00 51.06 167 SER A CA 1
ATOM 1318 C C . SER A 1 167 ? -3.464 24.553 1.244 1.00 51.06 167 SER A C 1
ATOM 1320 O O . SER A 1 167 ? -2.749 23.936 0.450 1.00 51.06 167 SER A O 1
ATOM 1322 N N . CYS A 1 168 ? -4.456 23.980 1.941 1.00 52.09 168 CYS A N 1
ATOM 1323 C CA . CYS A 1 168 ? -4.836 22.553 1.951 1.00 52.09 168 CYS A CA 1
ATOM 1324 C C . CYS A 1 168 ? -5.085 21.938 0.552 1.00 52.09 168 CYS A C 1
ATOM 1326 O O . CYS A 1 168 ? -5.347 20.746 0.403 1.00 52.09 168 CYS A O 1
ATOM 1328 N N . GLU A 1 169 ? -5.024 22.754 -0.493 1.00 58.38 169 GLU A N 1
ATOM 1329 C CA . GLU A 1 169 ? -5.253 22.415 -1.889 1.00 58.38 169 GLU A CA 1
ATOM 1330 C C . GLU A 1 169 ? -4.123 21.580 -2.501 1.00 58.38 169 GLU A C 1
ATOM 1332 O O . GLU A 1 169 ? -4.390 20.738 -3.358 1.00 58.38 169 GLU A O 1
ATOM 1337 N N . GLN A 1 170 ? -2.872 21.757 -2.058 1.00 59.81 170 GLN A N 1
ATOM 1338 C CA . GLN A 1 170 ? -1.720 21.185 -2.769 1.00 59.81 170 GLN A CA 1
ATOM 1339 C C . GLN A 1 170 ? -1.578 19.663 -2.617 1.00 59.81 170 GLN A C 1
ATOM 1341 O O . GLN A 1 170 ? -0.839 19.054 -3.388 1.00 59.81 170 GLN A O 1
ATOM 1346 N N . ASN A 1 171 ? -2.295 19.023 -1.682 1.00 75.56 171 ASN A N 1
ATOM 1347 C CA . ASN A 1 171 ? -2.186 17.574 -1.495 1.00 75.56 171 ASN A CA 1
ATOM 1348 C C . ASN A 1 171 ? -3.488 16.839 -1.139 1.00 75.56 171 ASN A C 1
ATOM 1350 O O . ASN A 1 171 ? -3.489 15.839 -0.418 1.00 75.56 171 ASN A O 1
ATOM 1354 N N . ARG A 1 172 ? -4.624 17.295 -1.682 1.00 79.94 172 ARG A N 1
ATOM 1355 C CA . ARG A 1 172 ? -5.944 16.703 -1.390 1.00 79.94 172 ARG A CA 1
ATOM 1356 C C . ARG A 1 172 ? -6.017 15.195 -1.666 1.00 79.94 172 ARG A C 1
ATOM 1358 O O . ARG A 1 172 ? -6.742 14.473 -0.988 1.00 79.94 172 ARG A O 1
ATOM 1365 N N . ARG A 1 173 ? -5.259 14.696 -2.649 1.00 80.88 173 ARG A N 1
ATOM 1366 C CA . ARG A 1 173 ? -5.213 13.264 -2.985 1.00 80.88 173 ARG A CA 1
ATOM 1367 C C . ARG A 1 173 ? -4.583 12.423 -1.873 1.00 80.88 173 ARG A C 1
ATOM 1369 O O . ARG A 1 173 ? -5.161 11.393 -1.517 1.00 80.88 173 ARG A O 1
ATOM 1376 N N . ASN A 1 174 ? -3.438 12.844 -1.331 1.00 79.19 174 ASN A N 1
ATOM 1377 C CA . ASN A 1 174 ? -2.791 12.103 -0.249 1.00 79.19 174 ASN A CA 1
ATOM 1378 C C . ASN A 1 174 ? -3.585 12.236 1.047 1.00 79.19 174 ASN A C 1
ATOM 1380 O O . ASN A 1 174 ? -3.787 11.222 1.704 1.00 79.19 174 ASN A O 1
ATOM 1384 N N . ILE A 1 175 ? -4.135 13.422 1.338 1.00 85.50 175 ILE A N 1
ATOM 1385 C CA . ILE A 1 175 ? -5.038 13.630 2.481 1.00 85.50 175 ILE A CA 1
ATOM 1386 C C . ILE A 1 175 ? -6.205 12.639 2.413 1.00 85.50 175 ILE A C 1
ATOM 1388 O O . ILE A 1 175 ? -6.396 11.845 3.328 1.00 85.50 175 ILE A O 1
ATOM 1392 N N . ASN A 1 176 ? -6.940 12.595 1.296 1.00 85.50 176 ASN A N 1
ATOM 1393 C CA . ASN A 1 176 ? -8.070 11.674 1.135 1.00 85.50 176 ASN A CA 1
ATOM 1394 C C . ASN A 1 176 ? -7.653 10.199 1.260 1.00 85.50 176 ASN A C 1
ATOM 1396 O O . ASN A 1 176 ? -8.397 9.382 1.804 1.00 85.50 176 ASN A O 1
ATOM 1400 N N . SER A 1 177 ? -6.471 9.846 0.749 1.00 83.62 177 SER A N 1
ATOM 1401 C CA . SER A 1 177 ? -5.950 8.479 0.836 1.00 83.62 177 SER A CA 1
ATOM 1402 C C . SER A 1 177 ? -5.607 8.107 2.280 1.00 83.62 177 SER A C 1
ATOM 1404 O O . SER A 1 177 ? -6.032 7.054 2.750 1.00 83.62 177 SER A O 1
ATOM 1406 N N . ALA A 1 178 ? -4.918 8.988 3.004 1.00 87.38 178 ALA A N 1
ATOM 1407 C CA . ALA A 1 178 ? -4.571 8.801 4.407 1.00 87.38 178 ALA A CA 1
ATOM 1408 C C . ALA A 1 178 ? -5.814 8.771 5.312 1.00 87.38 178 ALA A C 1
ATOM 1410 O O . ALA A 1 178 ? -5.923 7.880 6.152 1.00 87.38 178 ALA A O 1
ATOM 1411 N N . MET A 1 179 ? -6.803 9.640 5.073 1.00 90.12 179 MET A N 1
ATOM 1412 C CA . MET A 1 179 ? -8.108 9.607 5.750 1.00 90.12 179 MET A CA 1
ATOM 1413 C C . MET A 1 179 ? -8.820 8.265 5.542 1.00 90.12 179 MET A C 1
ATOM 1415 O O . MET A 1 179 ? -9.324 7.674 6.495 1.00 90.12 179 MET A O 1
ATOM 1419 N N . LYS A 1 180 ? -8.803 7.723 4.317 1.00 87.44 180 LYS A N 1
ATOM 1420 C CA . LYS A 1 180 ? -9.340 6.384 4.034 1.00 87.44 180 LYS A CA 1
ATOM 1421 C C . LYS A 1 180 ? -8.578 5.280 4.779 1.00 87.44 180 LYS A C 1
ATOM 1423 O O . LYS A 1 180 ? -9.173 4.276 5.164 1.00 87.44 180 LYS A O 1
ATOM 1428 N N . TYR A 1 181 ? -7.270 5.427 4.982 1.00 87.62 181 TYR A N 1
ATOM 1429 C CA . TYR A 1 181 ? -6.493 4.471 5.775 1.00 87.62 181 TYR A CA 1
ATOM 1430 C C . TYR A 1 181 ? -6.819 4.560 7.259 1.00 87.62 181 TYR A C 1
ATOM 1432 O O . TYR A 1 181 ? -6.982 3.515 7.884 1.00 87.62 181 TYR A O 1
ATOM 1440 N N . PHE A 1 182 ? -7.000 5.763 7.801 1.00 91.00 182 PHE A N 1
ATOM 1441 C CA . PHE A 1 182 ? -7.524 5.935 9.151 1.00 91.00 182 PHE A CA 1
ATOM 1442 C C . PHE A 1 182 ? -8.909 5.301 9.305 1.00 91.00 182 PHE A C 1
ATOM 1444 O O . PHE A 1 182 ? -9.102 4.538 10.245 1.00 91.00 182 PHE A O 1
ATOM 1451 N N . ASP A 1 183 ? -9.833 5.501 8.361 1.00 88.44 183 ASP A N 1
ATOM 1452 C CA . ASP A 1 183 ? -11.143 4.830 8.374 1.00 88.44 183 ASP A CA 1
ATOM 1453 C C . ASP A 1 183 ? -11.002 3.297 8.416 1.00 88.44 183 ASP A C 1
ATOM 1455 O O . ASP A 1 183 ? -11.595 2.633 9.268 1.00 88.44 183 ASP A O 1
ATOM 1459 N N . ASN A 1 184 ? -10.119 2.719 7.591 1.00 83.75 184 ASN A N 1
ATOM 1460 C CA . ASN A 1 184 ? -9.842 1.279 7.631 1.00 83.75 184 ASN A CA 1
ATOM 1461 C C . ASN A 1 184 ? -9.264 0.820 8.982 1.00 83.75 184 ASN A C 1
ATOM 1463 O O . ASN A 1 184 ? -9.641 -0.253 9.467 1.00 83.75 184 ASN A O 1
ATOM 1467 N N . ILE A 1 185 ? -8.360 1.603 9.588 1.00 86.62 185 ILE A N 1
ATOM 1468 C CA . ILE A 1 185 ? -7.812 1.343 10.930 1.00 86.62 185 ILE A CA 1
ATOM 1469 C C . ILE A 1 185 ? -8.955 1.356 11.945 1.00 86.62 185 ILE A C 1
ATOM 1471 O O . ILE A 1 185 ? -9.118 0.385 12.687 1.00 86.62 185 ILE A O 1
ATOM 1475 N N . PHE A 1 186 ? -9.777 2.408 11.948 1.00 87.25 186 PHE A N 1
ATOM 1476 C CA . PHE A 1 186 ? -10.858 2.558 12.912 1.00 87.25 186 PHE A CA 1
ATOM 1477 C C . PHE A 1 186 ? -11.887 1.433 12.781 1.00 87.25 186 PHE A C 1
ATOM 1479 O O . PHE A 1 186 ? -12.250 0.786 13.769 1.00 87.25 186 PHE A O 1
ATOM 1486 N N . TYR A 1 187 ? -12.306 1.144 11.549 1.00 82.94 187 TYR A N 1
ATOM 1487 C CA . TYR A 1 187 ? -13.221 0.056 11.244 1.00 82.94 187 TYR A CA 1
ATOM 1488 C C . TYR A 1 187 ? -12.648 -1.295 11.678 1.00 82.94 187 TYR A C 1
ATOM 1490 O O . TYR A 1 187 ? -13.324 -2.073 12.351 1.00 82.94 187 TYR A O 1
ATOM 1498 N N . THR A 1 188 ? -11.399 -1.597 11.325 1.00 76.00 188 THR A N 1
ATOM 1499 C CA . THR A 1 188 ? -10.842 -2.929 11.577 1.00 76.00 188 THR A CA 1
ATOM 1500 C C . THR A 1 188 ? -10.542 -3.156 13.051 1.00 76.00 188 THR A C 1
ATOM 1502 O O . THR A 1 188 ? -10.857 -4.227 13.564 1.00 76.00 188 THR A O 1
ATOM 1505 N N . LEU A 1 189 ? -9.969 -2.170 13.741 1.00 75.69 189 LEU A N 1
ATOM 1506 C CA . LEU A 1 189 ? -9.499 -2.346 15.115 1.00 75.69 189 LEU A CA 1
ATOM 1507 C C . LEU A 1 189 ? -10.590 -2.117 16.158 1.00 75.69 189 LEU A C 1
ATOM 1509 O O . LEU A 1 189 ? -10.601 -2.808 17.175 1.00 75.69 189 LEU A O 1
ATOM 1513 N N . PHE A 1 190 ? -11.508 -1.175 15.926 1.00 72.44 190 PHE A N 1
ATOM 1514 C CA . PHE A 1 190 ? -12.497 -0.798 16.943 1.00 72.44 190 PHE A CA 1
ATOM 1515 C C . PHE A 1 190 ? -13.887 -1.368 16.680 1.00 72.44 190 PHE A C 1
ATOM 1517 O O . PHE A 1 190 ? -14.643 -1.553 17.631 1.00 72.44 190 PHE A O 1
ATOM 1524 N N . LYS A 1 191 ? -14.232 -1.707 15.428 1.00 73.50 191 LYS A N 1
ATOM 1525 C CA . LYS A 1 191 ? -15.534 -2.323 15.124 1.00 73.50 191 LYS A CA 1
ATOM 1526 C C . LYS A 1 191 ? -15.521 -3.844 15.261 1.00 73.50 191 LYS A C 1
ATOM 1528 O O . LYS A 1 191 ? -16.540 -4.432 15.623 1.00 73.50 191 LYS A O 1
ATOM 1533 N N . LYS A 1 192 ? -14.396 -4.509 14.974 1.00 72.31 192 LYS A N 1
ATOM 1534 C CA . LYS A 1 192 ? -14.293 -5.969 15.111 1.00 72.31 192 LYS A CA 1
ATOM 1535 C C . LYS A 1 192 ? -13.939 -6.338 16.556 1.00 72.31 192 LYS A C 1
ATOM 1537 O O . LYS A 1 192 ? -12.796 -6.201 16.979 1.00 72.31 192 LYS A O 1
ATOM 1542 N N . LEU A 1 193 ? -14.920 -6.882 17.284 1.00 68.69 193 LEU A N 1
ATOM 1543 C CA . LEU A 1 193 ? -14.805 -7.331 18.686 1.00 68.69 193 LEU A CA 1
ATOM 1544 C C . LEU A 1 193 ? -13.569 -8.200 18.970 1.00 68.69 193 LEU A C 1
ATOM 1546 O O . LEU A 1 193 ? -13.000 -8.113 20.054 1.00 68.69 193 LEU A O 1
ATOM 1550 N N . GLN A 1 194 ? -13.129 -8.999 17.994 1.00 71.31 194 GLN A N 1
ATOM 1551 C CA . GLN A 1 194 ? -11.969 -9.883 18.128 1.00 71.31 194 GLN A CA 1
ATOM 1552 C C . GLN A 1 194 ? -10.652 -9.149 18.433 1.00 71.31 194 GLN A C 1
ATOM 1554 O O . GLN A 1 194 ? -9.745 -9.754 18.993 1.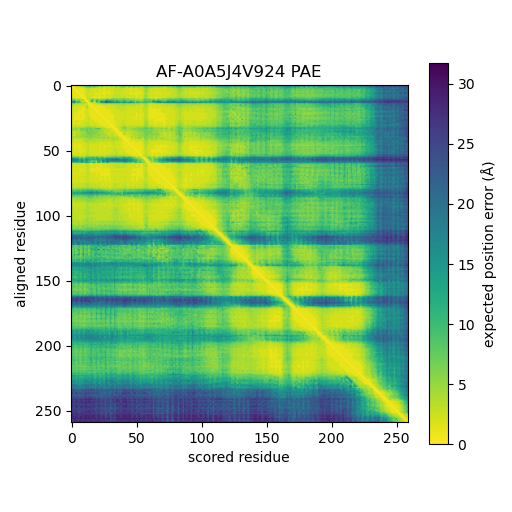00 71.31 194 GLN A O 1
ATOM 1559 N N . PHE A 1 195 ? -10.544 -7.859 18.094 1.00 70.50 195 PHE A N 1
ATOM 1560 C CA . PHE A 1 195 ? -9.333 -7.069 18.318 1.00 70.50 195 PHE A CA 1
ATOM 1561 C C . PHE A 1 195 ? -9.412 -6.150 19.537 1.00 70.50 195 PHE A C 1
ATOM 1563 O O . PHE A 1 195 ? -8.381 -5.637 19.958 1.00 70.50 195 PHE A O 1
ATOM 1570 N N . ALA A 1 196 ? -10.588 -5.979 20.151 1.00 73.56 196 ALA A N 1
ATOM 1571 C CA . ALA A 1 196 ? -10.820 -4.968 21.188 1.00 73.56 196 ALA A CA 1
ATOM 1572 C C . ALA A 1 196 ? -9.837 -5.044 22.376 1.00 73.56 196 ALA A C 1
ATOM 1574 O O . ALA A 1 196 ? -9.546 -4.019 22.989 1.00 73.56 196 ALA A O 1
ATOM 1575 N N . ASN A 1 197 ? -9.301 -6.238 22.656 1.00 79.25 197 ASN A N 1
ATOM 1576 C CA . ASN A 1 197 ? -8.362 -6.499 23.749 1.00 79.25 197 ASN A CA 1
ATOM 1577 C C . ASN A 1 197 ? -6.942 -6.874 23.286 1.00 79.25 197 ASN A C 1
ATOM 1579 O O . ASN A 1 197 ? -6.139 -7.296 24.118 1.00 79.25 197 ASN A O 1
ATOM 1583 N N . SER A 1 198 ? -6.612 -6.772 21.992 1.00 82.62 198 SER A N 1
ATOM 1584 C CA . SER A 1 198 ? -5.237 -7.051 21.560 1.00 82.62 198 SER A CA 1
ATOM 1585 C C . SER A 1 198 ? -4.303 -5.924 22.035 1.00 82.62 198 SER A C 1
ATOM 1587 O O . SER A 1 198 ? -4.658 -4.747 21.900 1.00 82.62 198 SER A O 1
ATOM 1589 N N . PRO A 1 199 ? -3.098 -6.243 22.554 1.00 83.12 199 PRO A N 1
ATOM 1590 C CA . PRO A 1 199 ? -2.089 -5.248 22.920 1.00 83.12 199 PRO A CA 1
ATOM 1591 C C . PRO A 1 199 ? -1.798 -4.242 21.803 1.00 83.12 199 PRO A C 1
ATOM 1593 O O . PRO A 1 199 ? -1.559 -3.070 22.081 1.00 83.12 199 PRO A O 1
ATOM 1596 N N . ILE A 1 200 ? -1.894 -4.671 20.540 1.00 82.38 200 ILE A N 1
ATOM 1597 C CA . ILE A 1 200 ? -1.655 -3.793 19.397 1.00 82.38 200 ILE A CA 1
ATOM 1598 C C . ILE A 1 200 ? -2.709 -2.692 19.261 1.00 82.38 200 ILE A C 1
ATOM 1600 O O . ILE A 1 200 ? -2.401 -1.582 18.845 1.00 82.38 200 ILE A O 1
ATOM 1604 N N . VAL A 1 201 ? -3.960 -2.967 19.634 1.00 86.62 201 VAL A N 1
ATOM 1605 C CA . VAL A 1 201 ? -5.034 -1.972 19.562 1.00 86.62 201 VAL A CA 1
ATOM 1606 C C . VAL A 1 201 ? -4.806 -0.877 20.589 1.00 86.62 201 VAL A C 1
ATOM 1608 O O . VAL A 1 201 ? -5.065 0.289 20.301 1.00 86.62 201 VAL A O 1
ATOM 1611 N N . LYS A 1 202 ? -4.302 -1.240 21.772 1.00 87.94 202 LYS A N 1
ATOM 1612 C CA . LYS A 1 202 ? -3.917 -0.267 22.792 1.00 87.94 202 LYS A CA 1
ATOM 1613 C C . LYS A 1 202 ? -2.782 0.632 22.288 1.00 87.94 202 LYS A C 1
ATOM 1615 O O . LYS A 1 202 ? -2.952 1.843 22.296 1.00 87.94 202 LYS A O 1
ATOM 1620 N N . GLU A 1 203 ? -1.711 0.036 21.773 1.00 88.50 203 GLU A N 1
ATOM 1621 C CA . GLU A 1 203 ? -0.565 0.752 21.192 1.00 88.50 203 GLU A CA 1
ATOM 1622 C C . GLU A 1 203 ? -0.997 1.728 20.084 1.00 88.50 203 GLU A C 1
ATOM 1624 O O . GLU A 1 203 ? -0.632 2.898 20.085 1.00 88.50 203 GLU A O 1
ATOM 1629 N N . ILE A 1 204 ? -1.839 1.275 19.150 1.00 89.62 204 ILE A N 1
ATOM 1630 C CA . ILE A 1 204 ? -2.315 2.116 18.044 1.00 89.62 204 ILE A CA 1
ATOM 1631 C C . ILE A 1 204 ? -3.164 3.285 18.554 1.00 89.62 204 ILE A C 1
ATOM 1633 O O . ILE A 1 204 ? -3.049 4.390 18.027 1.00 89.62 204 ILE A O 1
ATOM 1637 N N . LYS A 1 205 ? -4.006 3.069 19.575 1.00 90.94 205 LYS A N 1
ATOM 1638 C CA . LYS A 1 205 ? -4.758 4.161 20.214 1.00 90.94 205 LYS A CA 1
ATOM 1639 C C . LYS A 1 205 ? -3.820 5.187 20.840 1.00 90.94 205 LYS A C 1
ATOM 1641 O O . LYS A 1 205 ? -4.055 6.376 20.668 1.00 90.94 205 LYS A O 1
ATOM 1646 N N . GLU A 1 206 ? -2.798 4.725 21.555 1.00 92.88 206 GLU A N 1
ATOM 1647 C CA . GLU A 1 206 ? -1.806 5.593 22.193 1.00 92.88 206 GLU A CA 1
ATOM 1648 C C . GLU A 1 206 ? -1.088 6.441 21.134 1.00 92.88 206 GLU A C 1
ATOM 1650 O O . GLU A 1 206 ? -1.124 7.663 21.231 1.00 92.88 206 GLU A O 1
ATOM 1655 N N . GLN A 1 207 ? -0.612 5.840 20.039 1.00 93.25 207 GLN A N 1
ATOM 1656 C CA . GLN A 1 207 ? 0.004 6.586 18.933 1.00 93.25 207 GLN A CA 1
ATOM 1657 C C . GLN A 1 207 ? -0.951 7.585 18.256 1.00 93.25 207 GLN A C 1
ATOM 1659 O O . GLN A 1 207 ? -0.541 8.686 17.906 1.00 93.25 207 GLN A O 1
ATOM 1664 N N . ILE A 1 208 ? -2.229 7.235 18.053 1.00 93.81 208 ILE A N 1
ATOM 1665 C CA . ILE A 1 208 ? -3.226 8.153 17.459 1.00 93.81 208 ILE A CA 1
ATOM 1666 C C . ILE A 1 208 ? -3.380 9.416 18.315 1.00 93.81 208 ILE A C 1
ATOM 1668 O O . ILE A 1 208 ? -3.536 10.509 17.768 1.00 93.81 208 ILE A O 1
ATOM 1672 N N . ILE A 1 209 ? -3.338 9.258 19.640 1.00 93.62 209 ILE A N 1
ATOM 1673 C CA . ILE A 1 209 ? -3.442 10.360 20.599 1.00 93.62 209 ILE A CA 1
ATOM 1674 C C . ILE A 1 209 ? -2.136 11.160 20.637 1.00 93.62 209 ILE A C 1
ATOM 1676 O O . ILE A 1 209 ? -2.173 12.378 20.504 1.00 93.62 209 ILE A O 1
ATOM 1680 N N . GLU A 1 210 ? -0.994 10.491 20.804 1.00 94.50 210 GLU A N 1
ATOM 1681 C CA . GLU A 1 210 ? 0.320 11.132 20.952 1.00 94.50 210 GLU A CA 1
ATOM 1682 C C . GLU A 1 210 ? 0.720 11.955 19.725 1.00 94.50 210 GLU A C 1
ATOM 1684 O O . GLU A 1 210 ? 1.291 13.033 19.868 1.00 94.50 210 GLU A O 1
ATOM 1689 N N . GLU A 1 211 ? 0.385 11.480 18.525 1.00 93.19 211 GLU A N 1
ATOM 1690 C CA . GLU A 1 211 ? 0.711 12.168 17.274 1.00 93.19 211 GLU A CA 1
ATOM 1691 C C . GLU A 1 211 ? -0.297 13.276 16.915 1.00 93.19 211 GLU A C 1
ATOM 1693 O O . GLU A 1 211 ? -0.120 13.940 15.899 1.00 93.19 211 GLU A O 1
ATOM 1698 N N . GLY A 1 212 ? -1.372 13.477 17.692 1.00 93.94 212 GLY A N 1
ATOM 1699 C CA . GLY A 1 212 ? -2.406 14.477 17.381 1.00 93.94 212 GLY A CA 1
ATOM 1700 C C . GLY A 1 212 ? -3.233 14.140 16.133 1.00 93.94 212 GLY A C 1
ATOM 1701 O O . GLY A 1 212 ? -3.767 15.023 15.466 1.00 93.94 212 GLY A O 1
ATOM 1702 N N . ALA A 1 213 ? -3.349 12.853 15.783 1.00 93.25 213 ALA A N 1
ATOM 1703 C CA . ALA A 1 213 ? -4.006 12.428 14.545 1.00 93.25 213 ALA A CA 1
ATOM 1704 C C . ALA A 1 213 ? -5.491 12.817 14.500 1.00 93.25 213 ALA A C 1
ATOM 1706 O O . ALA A 1 213 ? -6.017 13.123 13.434 1.00 93.25 213 ALA A O 1
ATOM 1707 N N . LEU A 1 214 ? -6.170 12.795 15.653 1.00 93.12 214 LEU A N 1
ATOM 1708 C CA . LEU A 1 214 ? -7.584 13.165 15.753 1.00 93.12 214 LEU A CA 1
ATOM 1709 C C . LEU A 1 214 ? -7.814 14.646 15.438 1.00 93.12 214 LEU A C 1
ATOM 1711 O O . LEU A 1 214 ? -8.758 14.950 14.713 1.00 93.12 214 LEU A O 1
ATOM 1715 N N . ASP A 1 215 ? -6.931 15.527 15.908 1.00 92.94 215 ASP A N 1
ATOM 1716 C CA . ASP A 1 215 ? -7.033 16.971 15.673 1.00 92.94 215 ASP A CA 1
ATOM 1717 C C . ASP A 1 215 ? -6.884 17.284 14.177 1.00 92.94 215 ASP A C 1
ATOM 1719 O O . ASP A 1 215 ? -7.655 18.055 13.605 1.00 92.94 215 ASP A O 1
ATOM 1723 N N . GLU A 1 216 ? -5.943 16.618 13.502 1.00 92.88 216 GLU A N 1
ATOM 1724 C CA . GLU A 1 216 ? -5.752 16.778 12.057 1.00 92.88 216 GLU A CA 1
ATOM 1725 C C . GLU A 1 216 ? -6.918 16.181 11.248 1.00 92.88 216 GLU A C 1
ATOM 1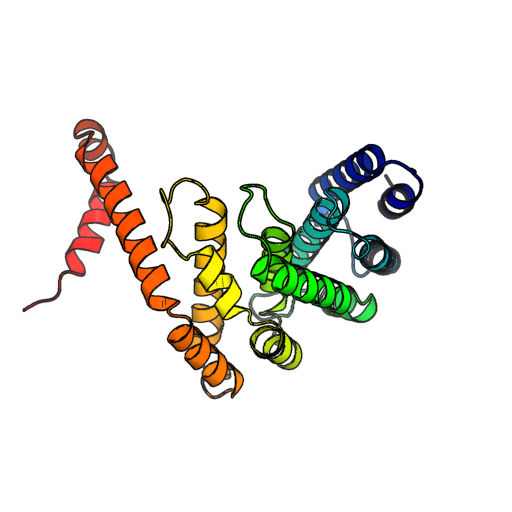727 O O . GLU A 1 216 ? -7.329 16.753 10.235 1.00 92.88 216 GLU A O 1
ATOM 1732 N N . ILE A 1 217 ? -7.499 15.056 11.685 1.00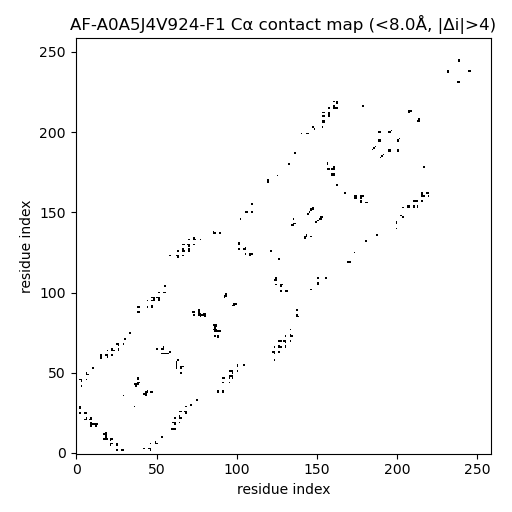 90.69 217 ILE A N 1
ATOM 1733 C CA . ILE A 1 217 ? -8.716 14.487 11.079 1.00 90.69 217 ILE A CA 1
ATOM 1734 C C . ILE A 1 217 ? -9.875 15.483 11.197 1.00 90.69 217 ILE A C 1
ATOM 1736 O O . ILE A 1 217 ? -10.550 15.749 10.201 1.00 90.69 217 ILE A O 1
ATOM 1740 N N . GLU A 1 218 ? -10.097 16.043 12.387 1.00 90.06 218 GLU A N 1
ATOM 1741 C CA . GLU A 1 218 ? -11.157 17.018 12.647 1.00 90.06 218 GLU A CA 1
ATOM 1742 C C . GLU A 1 218 ? -10.974 18.283 11.801 1.00 90.06 218 GLU A C 1
ATOM 1744 O O . GLU A 1 218 ? -11.908 18.702 11.113 1.00 90.06 218 GLU A O 1
ATOM 1749 N N . ALA A 1 219 ? -9.757 18.832 11.750 1.00 88.75 219 ALA A N 1
ATOM 1750 C CA . ALA A 1 219 ? -9.435 19.990 10.920 1.00 88.75 219 ALA A CA 1
ATOM 1751 C C . ALA A 1 219 ? -9.724 19.736 9.428 1.00 88.75 219 ALA A C 1
ATOM 1753 O O . ALA A 1 219 ? -10.294 20.587 8.738 1.00 88.75 219 ALA A O 1
ATOM 1754 N N . ASN A 1 220 ? -9.385 18.548 8.914 1.00 87.25 220 ASN A N 1
ATOM 1755 C CA . ASN A 1 220 ? -9.689 18.176 7.532 1.00 87.25 220 ASN A CA 1
ATOM 1756 C C . ASN A 1 220 ? -11.194 18.028 7.277 1.00 87.25 220 ASN A C 1
ATOM 1758 O O . ASN A 1 220 ? -11.676 18.477 6.235 1.00 87.25 220 ASN A O 1
ATOM 1762 N N . LEU A 1 221 ? -11.945 17.429 8.205 1.00 85.81 221 LEU A N 1
ATOM 1763 C CA . LEU A 1 221 ? -13.402 17.309 8.092 1.00 85.81 221 LEU A CA 1
ATOM 1764 C C . LEU A 1 221 ? -14.076 18.686 8.089 1.00 85.81 221 LEU A C 1
ATOM 1766 O O . LEU A 1 221 ? -14.899 18.950 7.212 1.00 85.81 221 LEU A O 1
ATOM 1770 N N . PHE A 1 222 ? -13.654 19.584 8.981 1.00 85.56 222 PHE A N 1
ATOM 1771 C CA . PHE A 1 222 ? -14.131 20.966 9.028 1.00 85.56 222 PHE A CA 1
ATOM 1772 C C . PHE A 1 222 ? -13.855 21.719 7.716 1.00 85.56 222 PHE A C 1
ATOM 1774 O O . PHE A 1 222 ? -14.724 22.420 7.188 1.00 85.56 222 PHE A O 1
ATOM 1781 N N . ASN A 1 223 ? -12.665 21.542 7.134 1.00 80.75 223 ASN A N 1
ATOM 1782 C CA . ASN A 1 223 ? -12.320 22.140 5.843 1.00 80.75 223 ASN A CA 1
ATOM 1783 C C . ASN A 1 223 ? -13.182 21.590 4.696 1.00 80.75 223 ASN A C 1
ATOM 1785 O O . ASN A 1 223 ? -13.613 22.354 3.830 1.00 80.75 223 ASN A O 1
ATOM 1789 N N . ILE A 1 224 ? -13.455 20.281 4.678 1.00 79.06 224 ILE A N 1
ATOM 1790 C CA . ILE A 1 224 ? -14.336 19.658 3.678 1.00 79.06 224 ILE A CA 1
ATOM 1791 C C . ILE A 1 224 ? -15.755 20.217 3.796 1.00 79.06 224 ILE A C 1
ATOM 1793 O O . ILE A 1 224 ? -16.335 20.594 2.776 1.00 79.06 224 ILE A O 1
ATOM 1797 N N . GLU A 1 225 ? -16.287 20.306 5.015 1.00 76.38 225 GLU A N 1
ATOM 1798 C CA . GLU A 1 225 ? -17.609 20.868 5.292 1.00 76.38 225 GLU A CA 1
ATOM 1799 C C . GLU A 1 225 ? -17.690 22.336 4.861 1.00 76.38 225 GLU A C 1
ATOM 1801 O O . GLU A 1 225 ? -18.616 22.727 4.156 1.00 76.38 225 GLU A O 1
ATOM 1806 N N . THR A 1 226 ? -16.675 23.138 5.183 1.00 74.25 226 THR A N 1
ATOM 1807 C CA . THR A 1 226 ? -16.617 24.556 4.803 1.00 74.25 226 THR A CA 1
ATOM 1808 C C . THR A 1 226 ? -16.571 24.743 3.286 1.00 74.25 226 THR A C 1
ATOM 1810 O O . THR A 1 226 ? -17.291 25.581 2.745 1.00 74.25 226 THR A O 1
ATOM 1813 N N . VAL A 1 227 ? -15.754 23.962 2.568 1.00 69.88 227 VAL A N 1
ATOM 1814 C CA . VAL A 1 227 ? -15.697 24.006 1.095 1.00 69.88 227 VAL A CA 1
ATOM 1815 C C . VAL A 1 227 ? -17.030 23.588 0.490 1.00 69.88 227 VAL A C 1
ATOM 1817 O O . VAL A 1 227 ? -17.501 24.248 -0.436 1.00 69.88 227 VAL A O 1
ATOM 1820 N N . TYR A 1 228 ? -17.633 22.518 1.012 1.00 68.69 228 TYR A N 1
ATOM 1821 C CA . TYR A 1 228 ? -18.932 22.044 0.557 1.00 68.69 228 TYR A CA 1
ATOM 1822 C C . TYR A 1 228 ? -19.997 23.120 0.760 1.00 68.69 228 TYR A C 1
ATOM 1824 O O . TYR A 1 228 ? -20.650 23.492 -0.204 1.00 68.69 228 TYR A O 1
ATOM 1832 N N . ASN A 1 229 ? -20.086 23.705 1.955 1.00 71.12 229 ASN A N 1
ATOM 1833 C CA . ASN A 1 229 ? -21.024 24.778 2.269 1.00 71.12 229 ASN A CA 1
ATOM 1834 C C . ASN A 1 229 ? -20.788 26.016 1.388 1.00 71.12 229 ASN A C 1
ATOM 1836 O O . ASN A 1 229 ? -21.729 26.549 0.814 1.00 71.12 229 ASN A O 1
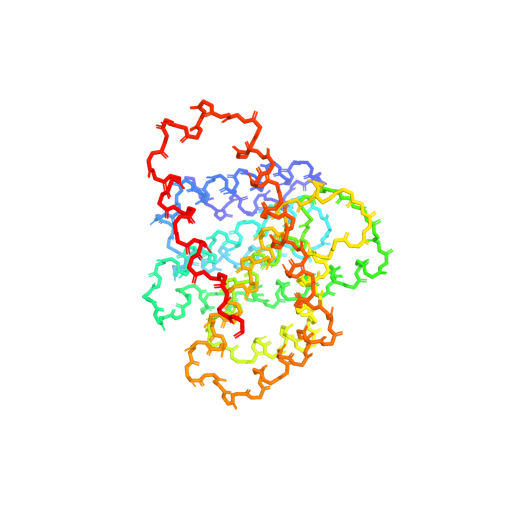ATOM 1840 N N . ASN A 1 230 ? -19.544 26.453 1.190 1.00 71.06 230 ASN A N 1
ATOM 1841 C CA . ASN A 1 230 ? -19.254 27.609 0.334 1.00 71.06 230 ASN A CA 1
ATOM 1842 C C . ASN A 1 230 ? -19.626 27.368 -1.138 1.00 71.06 230 ASN A C 1
ATOM 1844 O O . ASN A 1 230 ? -20.155 28.268 -1.787 1.00 71.06 230 ASN A O 1
ATOM 1848 N N . TRP A 1 231 ? -19.389 26.165 -1.671 1.00 68.88 231 TRP A N 1
ATOM 1849 C CA . TRP A 1 231 ? -19.882 25.767 -2.998 1.00 68.88 231 TRP A CA 1
ATOM 1850 C C . TRP A 1 231 ? -21.411 25.699 -3.039 1.00 68.88 231 TRP A C 1
ATOM 1852 O O . TRP A 1 231 ? -22.033 26.154 -3.991 1.00 68.88 231 TRP A O 1
ATOM 1862 N N . TYR A 1 232 ? -22.016 25.162 -1.986 1.00 59.28 232 TYR A N 1
ATOM 1863 C CA . TYR A 1 232 ? -23.452 24.948 -1.869 1.00 59.28 232 TYR A CA 1
ATOM 1864 C C . TYR A 1 232 ? -24.247 26.256 -1.797 1.00 59.28 232 TYR A C 1
ATOM 1866 O O . TYR A 1 232 ? -25.289 26.383 -2.432 1.00 59.28 232 TYR A O 1
ATOM 1874 N N . TYR A 1 233 ? -23.731 27.256 -1.079 1.00 65.69 233 TYR A N 1
ATOM 1875 C CA . TYR A 1 233 ? -24.379 28.558 -0.903 1.00 65.69 233 TYR A CA 1
ATOM 1876 C C . TYR A 1 233 ? -23.982 29.605 -1.957 1.00 65.69 233 TYR A C 1
ATOM 1878 O O . TYR A 1 233 ? -24.529 30.707 -1.944 1.00 65.69 233 TYR A O 1
ATOM 1886 N N . SER A 1 234 ? -23.057 29.294 -2.873 1.00 71.62 234 SER A N 1
ATOM 1887 C CA . SER A 1 234 ? -22.661 30.219 -3.949 1.00 71.62 234 SER A CA 1
ATOM 1888 C C . SER A 1 234 ? -23.484 30.084 -5.236 1.00 71.62 234 SER A C 1
ATOM 1890 O O . SER A 1 234 ? -23.443 31.008 -6.048 1.00 71.62 234 SER A O 1
ATOM 1892 N N . ASP A 1 235 ? -24.275 29.014 -5.405 1.00 71.75 235 ASP A N 1
ATOM 1893 C CA . ASP A 1 235 ? -25.193 28.835 -6.544 1.00 71.75 235 ASP A CA 1
ATOM 1894 C C . ASP A 1 235 ? -26.596 28.342 -6.101 1.00 71.75 235 ASP A C 1
ATOM 1896 O O . ASP A 1 235 ? -26.869 27.137 -6.041 1.00 71.75 235 ASP A O 1
ATOM 1900 N N . PRO A 1 236 ? -27.523 29.273 -5.795 1.00 66.12 236 PRO A N 1
ATOM 1901 C CA . PRO A 1 236 ? -28.890 28.958 -5.372 1.00 66.12 236 PRO A CA 1
ATOM 1902 C C . PRO A 1 236 ? -29.735 28.219 -6.426 1.00 66.12 236 PRO A C 1
ATOM 1904 O O . PRO A 1 236 ? -30.754 27.613 -6.082 1.00 66.12 236 PRO A O 1
ATOM 1907 N N . GLU A 1 237 ? -29.362 28.264 -7.709 1.00 73.25 237 GLU A N 1
ATOM 1908 C CA . GLU A 1 237 ? -30.099 27.575 -8.778 1.00 73.25 237 GLU A CA 1
ATOM 1909 C C . GLU A 1 237 ? -29.768 26.073 -8.810 1.00 73.25 237 GLU A C 1
ATOM 1911 O O . GLU A 1 237 ? -30.647 25.235 -9.050 1.00 73.25 237 GLU A O 1
ATOM 1916 N N . LEU A 1 238 ? -28.529 25.704 -8.466 1.00 64.44 238 LEU A N 1
ATOM 1917 C CA . LEU A 1 238 ? -28.104 24.307 -8.337 1.00 64.44 238 LEU A CA 1
ATOM 1918 C C . LEU A 1 238 ? -28.765 23.604 -7.133 1.00 64.44 238 LEU A C 1
ATOM 1920 O O . LEU A 1 238 ? -29.134 22.432 -7.215 1.00 64.44 238 LEU A O 1
ATOM 1924 N N . TYR A 1 239 ? -28.973 24.335 -6.031 1.00 62.53 239 TYR A N 1
ATOM 1925 C CA . TYR A 1 239 ? -29.661 23.852 -4.824 1.00 62.53 239 TYR A CA 1
ATOM 1926 C C . TYR A 1 239 ? -31.106 23.426 -5.113 1.00 62.53 239 TYR A C 1
ATOM 1928 O O . TYR A 1 239 ? -31.544 22.334 -4.750 1.00 62.53 239 TYR A O 1
ATOM 1936 N N . ASN A 1 240 ? -31.846 24.274 -5.829 1.00 65.38 240 ASN A N 1
ATOM 1937 C CA . ASN A 1 240 ? -33.267 24.054 -6.098 1.00 65.38 240 ASN A CA 1
ATOM 1938 C C . ASN A 1 240 ? -33.538 22.952 -7.137 1.00 65.38 240 ASN A C 1
ATOM 1940 O O . ASN A 1 240 ? -34.688 22.550 -7.314 1.00 65.38 240 ASN A O 1
ATOM 1944 N N . SER A 1 241 ? -32.507 22.454 -7.825 1.00 72.69 241 SER A N 1
ATOM 1945 C CA . SER A 1 241 ? -32.644 21.477 -8.909 1.00 72.69 241 SER A CA 1
ATOM 1946 C C . SER A 1 241 ? -32.231 20.044 -8.540 1.00 72.69 241 SER A C 1
ATOM 1948 O O . SER A 1 241 ? -32.518 19.132 -9.318 1.00 72.69 241 SER A O 1
ATOM 1950 N N . ASN A 1 242 ? -31.632 19.795 -7.363 1.00 67.75 242 ASN A N 1
ATOM 1951 C CA . ASN A 1 242 ? -31.173 18.455 -6.970 1.00 67.75 242 ASN A CA 1
ATOM 1952 C C . ASN A 1 242 ? -31.806 17.933 -5.653 1.00 67.75 242 ASN A C 1
ATOM 1954 O O . ASN A 1 242 ? -31.303 18.201 -4.559 1.00 67.75 242 ASN A O 1
ATOM 1958 N N . PRO A 1 243 ? -32.873 17.114 -5.731 1.00 64.31 243 PRO A N 1
ATOM 1959 C CA . PRO A 1 243 ? -33.611 16.628 -4.561 1.00 64.31 243 PRO A CA 1
ATOM 1960 C C . PRO A 1 243 ? -32.847 15.618 -3.682 1.00 64.31 243 PRO A C 1
ATOM 1962 O O . PRO A 1 243 ? -33.246 15.387 -2.541 1.00 64.31 243 PRO A O 1
ATOM 1965 N N . GLU A 1 244 ? -31.756 15.014 -4.167 1.00 70.31 244 GLU A N 1
ATOM 1966 C CA . GLU A 1 244 ? -30.883 14.162 -3.340 1.00 70.31 244 GLU A CA 1
ATOM 1967 C C . GLU A 1 244 ? -30.035 15.002 -2.371 1.00 70.31 244 GLU A C 1
ATOM 1969 O O . GLU A 1 244 ? -29.780 14.576 -1.245 1.00 70.31 244 GLU A O 1
ATOM 1974 N N . LEU A 1 245 ? -29.664 16.227 -2.762 1.00 59.53 245 LEU A N 1
ATOM 1975 C CA . LEU A 1 245 ? -28.882 17.136 -1.918 1.00 59.53 245 LEU A CA 1
ATOM 1976 C C . LEU A 1 245 ? -29.722 17.727 -0.777 1.00 59.53 245 LEU A C 1
ATOM 1978 O O . LEU A 1 245 ? -29.226 17.850 0.338 1.00 59.53 245 LEU A O 1
ATOM 1982 N N . ALA A 1 246 ? -31.012 17.986 -1.012 1.00 59.75 246 ALA A N 1
ATOM 1983 C CA . ALA A 1 246 ? -31.949 18.400 0.037 1.00 59.75 246 ALA A CA 1
ATOM 1984 C C . ALA A 1 246 ? -32.151 17.314 1.118 1.00 59.75 246 ALA A C 1
ATOM 1986 O O . ALA A 1 246 ? -32.356 17.625 2.290 1.00 59.75 246 ALA A O 1
ATOM 1987 N N . LYS A 1 247 ? -32.053 16.025 0.752 1.00 61.59 247 LYS A N 1
ATOM 1988 C CA . LYS A 1 247 ? -32.108 14.917 1.722 1.00 61.59 247 LYS A CA 1
ATOM 1989 C C . LYS A 1 247 ? -30.868 14.854 2.614 1.00 61.59 247 LYS A C 1
ATOM 1991 O O . LYS A 1 247 ? -30.999 14.480 3.776 1.00 61.59 247 LYS A O 1
ATOM 1996 N N . LEU A 1 248 ? -29.691 15.205 2.092 1.00 57.53 248 LEU A N 1
ATOM 1997 C CA . LEU A 1 248 ? -28.442 15.188 2.859 1.00 57.53 248 LEU A CA 1
ATOM 1998 C C . LEU A 1 248 ? -28.425 16.293 3.931 1.00 57.53 248 LEU A C 1
ATOM 2000 O O . LEU A 1 248 ? -28.066 16.026 5.075 1.00 57.53 248 LEU A O 1
ATOM 2004 N N . ASP A 1 249 ? -28.914 17.490 3.593 1.00 59.75 249 ASP A N 1
ATOM 2005 C CA . ASP A 1 249 ? -29.107 18.602 4.539 1.00 59.75 249 ASP A CA 1
ATOM 2006 C C . ASP A 1 249 ? -30.084 18.240 5.664 1.00 59.75 249 ASP A C 1
ATOM 2008 O O . ASP A 1 249 ? -29.831 18.515 6.839 1.00 59.75 249 ASP A O 1
ATOM 2012 N N . MET A 1 250 ? -31.170 17.533 5.331 1.00 54.81 250 MET A N 1
ATOM 2013 C CA . MET A 1 250 ? -32.081 17.007 6.345 1.00 54.81 250 MET A CA 1
ATOM 2014 C C . MET A 1 250 ? -31.396 15.992 7.265 1.00 54.81 250 MET A C 1
ATOM 2016 O O . MET A 1 250 ? -31.692 15.986 8.454 1.00 54.81 250 MET A O 1
ATOM 2020 N N . MET A 1 251 ? -30.481 15.153 6.764 1.00 49.78 251 MET A N 1
ATOM 2021 C CA . MET A 1 251 ? -29.748 14.183 7.592 1.00 49.78 251 MET A CA 1
ATOM 2022 C C . MET A 1 251 ? -28.707 14.849 8.505 1.00 49.78 251 MET A C 1
ATOM 2024 O O . MET A 1 251 ? -28.556 14.417 9.647 1.00 49.78 251 MET A O 1
ATOM 2028 N N . ASN A 1 252 ? -28.056 15.922 8.052 1.00 52.28 252 ASN A N 1
ATOM 2029 C CA . ASN A 1 252 ? -27.079 16.671 8.851 1.00 52.28 252 ASN A CA 1
ATOM 2030 C C . ASN A 1 252 ? -27.740 17.564 9.919 1.00 52.28 252 ASN A C 1
ATOM 2032 O O . ASN A 1 252 ? -27.201 17.714 11.016 1.00 52.28 252 ASN A O 1
ATOM 2036 N N . GLY A 1 253 ? -28.950 18.077 9.665 1.00 50.53 253 GLY A N 1
ATOM 2037 C CA . GLY A 1 253 ? -29.734 18.827 10.657 1.00 50.53 253 GLY A CA 1
ATOM 2038 C C . GLY A 1 253 ? -30.129 18.012 11.900 1.00 50.53 253 GLY A C 1
ATOM 2039 O O . GLY A 1 253 ? -30.312 18.578 12.973 1.00 50.53 253 GLY A O 1
ATOM 2040 N N . TYR A 1 254 ? -30.185 16.677 11.800 1.00 44.72 254 TYR A N 1
ATOM 2041 C CA . TYR A 1 254 ? -30.471 15.784 12.935 1.00 44.72 254 TYR A CA 1
ATOM 2042 C C . TYR A 1 254 ? -29.270 15.544 13.871 1.00 44.72 254 TYR A C 1
ATOM 2044 O O . TYR A 1 254 ? -29.404 14.803 14.846 1.00 44.72 254 TYR A O 1
ATOM 2052 N N . HIS A 1 255 ? -28.089 16.113 13.598 1.00 47.22 255 HIS A N 1
ATOM 2053 C CA . HIS A 1 255 ? -26.906 15.995 14.468 1.00 47.22 255 HIS A CA 1
ATOM 2054 C C . HIS A 1 255 ? -26.566 17.273 15.246 1.00 47.22 255 HIS A C 1
ATOM 2056 O O . HIS A 1 255 ? -25.632 17.262 16.051 1.00 47.22 255 HIS A O 1
ATOM 2062 N N . GLN A 1 256 ? -27.363 18.339 15.114 1.00 39.69 256 GLN A N 1
ATOM 2063 C CA . GLN A 1 256 ? -27.345 19.421 16.098 1.00 39.69 256 GLN A CA 1
ATOM 2064 C C . GLN A 1 256 ? -27.992 18.905 17.394 1.00 39.69 256 GLN A C 1
ATOM 2066 O O . GLN A 1 256 ? -29.183 18.594 17.437 1.00 39.69 256 GLN A O 1
ATOM 2071 N N . ARG A 1 257 ? -27.161 18.700 18.426 1.00 40.84 257 ARG A N 1
ATOM 2072 C CA . ARG A 1 257 ? -27.570 18.193 19.745 1.00 40.84 257 ARG A CA 1
ATOM 2073 C C . ARG A 1 257 ? -28.611 19.116 20.398 1.00 40.84 257 ARG A C 1
ATOM 2075 O O . ARG A 1 257 ? -28.527 20.325 20.203 1.00 40.84 257 ARG A O 1
ATOM 2082 N N . PRO A 1 258 ? -29.533 18.567 21.209 1.00 47.03 258 PRO A N 1
ATOM 2083 C CA . PRO A 1 258 ? -30.305 19.374 22.141 1.00 47.03 258 PRO A CA 1
ATOM 2084 C C . PRO A 1 258 ? -29.378 19.923 23.236 1.00 47.03 258 PRO A C 1
ATOM 2086 O O . PRO A 1 258 ? -28.414 19.245 23.609 1.00 47.03 258 PRO A O 1
ATOM 2089 N N . ASP A 1 259 ? -29.689 21.140 23.685 1.00 53.59 259 ASP A N 1
ATOM 2090 C CA . ASP A 1 259 ? -29.024 21.892 24.762 1.00 53.59 259 ASP A CA 1
ATOM 2091 C C . ASP A 1 259 ? -28.718 21.067 26.029 1.00 53.59 259 ASP A C 1
ATOM 2093 O O . ASP A 1 259 ? -29.551 20.208 26.415 1.00 53.59 259 ASP A O 1
#

Radius of gyration: 21.06 Å; Cα contacts (8 Å, |Δi|>4): 222; chains: 1; bounding box: 55×52×49 Å